Protein AF-A0A094KM52-F1 (afdb_monomer)

Sequence (271 aa):
MIGTSTVEYIFIRSCTLFLHNIAPVSLLYCVLLLHPMPAALYINRLPLPIEAWLVAEAAFFAIFFLPYRWHLQRSAIHPILPPREERAKLFERCNATVRDPEKYLSKWFLGAKEEHIKRENVKEFFRWAFLNTGQTNNEDEEEIEGYVKTMEKLLGRNIPLGKGSARSIRTVTDPATSEPLRHDGDLIWTELPTFGYTFTDELGNFNPLASNITNDESRRWENATTFFAQLTSASANTDFSLWALTAFQYAFGPWETPTSPSGIAVQAACL

Structure (mmCIF, N/CA/C/O backbone):
data_AF-A0A094KM52-F1
#
_entry.id   AF-A0A094KM52-F1
#
loop_
_atom_site.group_PDB
_atom_site.id
_atom_site.type_symbol
_atom_site.label_atom_id
_atom_site.label_alt_id
_atom_site.label_comp_id
_atom_site.label_asym_id
_atom_site.label_entity_id
_atom_site.label_seq_id
_atom_site.pdbx_PDB_ins_code
_atom_site.Cartn_x
_atom_site.Cartn_y
_atom_site.Cartn_z
_atom_site.occupancy
_atom_site.B_iso_or_equiv
_atom_site.auth_seq_id
_atom_site.auth_comp_id
_atom_site.auth_asym_id
_atom_site.auth_atom_id
_atom_site.pdbx_PDB_model_num
ATOM 1 N N . MET A 1 1 ? 10.258 -25.128 -3.724 1.00 40.31 1 MET A N 1
ATOM 2 C CA . MET A 1 1 ? 10.871 -24.002 -2.986 1.00 40.31 1 MET A CA 1
ATOM 3 C C . MET A 1 1 ? 12.286 -23.818 -3.508 1.00 40.31 1 MET A C 1
ATOM 5 O O . MET A 1 1 ? 13.068 -24.750 -3.403 1.00 40.31 1 MET A O 1
ATOM 9 N N . ILE A 1 2 ? 12.576 -22.682 -4.140 1.00 45.03 2 ILE A N 1
ATOM 10 C CA . ILE A 1 2 ? 13.923 -22.275 -4.577 1.00 45.03 2 ILE A CA 1
ATOM 11 C C . ILE A 1 2 ? 14.596 -21.557 -3.395 1.00 45.03 2 ILE A C 1
ATOM 13 O O . ILE A 1 2 ? 13.947 -20.700 -2.797 1.00 45.03 2 ILE A O 1
ATOM 17 N N . GLY A 1 3 ? 15.856 -21.875 -3.056 1.00 49.78 3 GLY A N 1
ATOM 18 C CA . GLY A 1 3 ? 16.679 -21.018 -2.186 1.00 49.78 3 GLY A CA 1
ATOM 19 C C . GLY A 1 3 ? 17.089 -21.554 -0.807 1.00 49.78 3 GLY A C 1
ATOM 20 O O . GLY A 1 3 ? 17.106 -20.778 0.145 1.00 49.78 3 GLY A O 1
ATOM 21 N N . THR A 1 4 ? 17.461 -22.829 -0.657 1.00 68.31 4 THR A N 1
ATOM 22 C CA . THR A 1 4 ? 18.046 -23.316 0.619 1.00 68.31 4 THR A CA 1
ATOM 23 C C . THR A 1 4 ? 19.577 -23.252 0.658 1.00 68.31 4 THR A C 1
ATOM 25 O O . THR A 1 4 ? 20.164 -23.431 1.722 1.00 68.31 4 THR A O 1
ATOM 28 N N . SER A 1 5 ? 20.243 -22.999 -0.475 1.00 82.12 5 SER A N 1
ATOM 29 C CA . SER A 1 5 ? 21.709 -22.997 -0.590 1.00 82.12 5 SER A CA 1
ATOM 30 C C . SER A 1 5 ? 22.280 -21.582 -0.769 1.00 82.12 5 SER A C 1
ATOM 32 O O . SER A 1 5 ? 21.763 -20.768 -1.535 1.00 82.12 5 SER A O 1
ATOM 34 N N . THR A 1 6 ? 23.397 -21.280 -0.096 1.00 84.44 6 THR A N 1
ATOM 35 C CA . THR A 1 6 ? 24.114 -19.997 -0.235 1.00 84.44 6 THR A CA 1
ATOM 36 C C . THR A 1 6 ? 24.573 -19.749 -1.674 1.00 84.44 6 THR A C 1
ATOM 38 O O . THR A 1 6 ? 24.609 -18.607 -2.125 1.00 84.44 6 THR A O 1
ATOM 41 N N . VAL A 1 7 ? 24.885 -20.816 -2.415 1.00 87.31 7 VAL A N 1
ATOM 42 C CA . VAL A 1 7 ? 25.304 -20.738 -3.820 1.00 87.31 7 VAL A CA 1
ATOM 43 C C . VAL A 1 7 ? 24.136 -20.317 -4.708 1.00 87.31 7 VAL A C 1
ATOM 45 O O . VAL A 1 7 ? 24.305 -19.443 -5.553 1.00 87.31 7 VAL A O 1
ATOM 48 N N . GLU A 1 8 ? 22.943 -20.872 -4.481 1.00 82.62 8 GLU A N 1
ATOM 49 C CA . GLU A 1 8 ? 21.726 -20.478 -5.203 1.00 82.62 8 GLU A CA 1
ATOM 50 C C . GLU A 1 8 ? 21.377 -19.012 -4.934 1.00 82.62 8 GLU A C 1
ATOM 52 O O . GLU A 1 8 ? 21.052 -18.271 -5.860 1.00 82.62 8 GLU A O 1
ATOM 57 N N . TYR A 1 9 ? 21.512 -18.564 -3.683 1.00 79.50 9 TYR A N 1
ATOM 58 C CA . TYR A 1 9 ? 21.290 -17.165 -3.319 1.00 79.50 9 TYR A CA 1
ATOM 59 C C . TYR A 1 9 ? 22.261 -16.213 -4.033 1.00 79.50 9 TYR A C 1
ATOM 61 O O . TYR A 1 9 ? 21.829 -15.202 -4.593 1.00 79.50 9 TYR A O 1
ATOM 69 N N . ILE A 1 10 ? 23.561 -16.537 -4.042 1.00 88.94 10 ILE A N 1
ATOM 70 C CA . ILE A 1 10 ? 24.577 -15.743 -4.749 1.00 88.94 10 ILE A CA 1
ATOM 71 C C . ILE A 1 10 ? 24.275 -15.725 -6.247 1.00 88.94 10 ILE A C 1
ATOM 73 O O . ILE A 1 10 ? 24.275 -14.654 -6.847 1.00 88.94 10 ILE A O 1
ATOM 77 N N . PHE A 1 11 ? 23.956 -16.879 -6.836 1.00 89.44 11 PHE A N 1
ATOM 78 C CA . PHE A 1 11 ? 23.616 -16.989 -8.250 1.00 89.44 11 PHE A CA 1
ATOM 79 C C . PHE A 1 11 ? 22.424 -16.098 -8.625 1.00 89.44 11 PHE A C 1
ATOM 81 O O . PHE A 1 11 ? 22.538 -15.283 -9.539 1.00 89.44 11 PHE A O 1
ATOM 88 N N . ILE A 1 12 ? 21.320 -16.171 -7.872 1.00 87.19 12 ILE A N 1
ATOM 89 C CA . ILE A 1 12 ? 20.133 -15.336 -8.108 1.00 87.19 12 ILE A CA 1
ATOM 90 C C . ILE A 1 12 ? 20.484 -13.851 -7.970 1.00 87.19 12 ILE A C 1
ATOM 92 O O . ILE A 1 12 ? 20.152 -13.061 -8.851 1.00 87.19 12 ILE A O 1
ATOM 96 N N . ARG A 1 13 ? 21.204 -13.456 -6.910 1.00 86.00 13 ARG A N 1
ATOM 97 C CA . ARG A 1 13 ? 21.656 -12.066 -6.721 1.00 86.00 13 ARG A CA 1
ATOM 98 C C . ARG A 1 13 ? 22.515 -11.584 -7.890 1.00 86.00 13 ARG A C 1
ATOM 100 O O . ARG A 1 13 ? 22.306 -10.467 -8.356 1.00 86.00 13 ARG A O 1
ATOM 107 N N . SER A 1 14 ? 23.442 -12.406 -8.375 1.00 90.00 14 SER A N 1
ATOM 108 C CA . SER A 1 14 ? 24.293 -12.085 -9.522 1.00 90.00 14 SER A CA 1
ATOM 109 C C . SER A 1 14 ? 23.490 -11.942 -10.814 1.00 90.00 14 SER A C 1
ATOM 111 O O . SER A 1 14 ? 23.693 -10.965 -11.531 1.00 90.00 14 SER A O 1
ATOM 113 N N . CYS A 1 15 ? 22.546 -12.845 -11.093 1.00 87.81 15 CYS A N 1
ATOM 114 C CA . CYS A 1 15 ? 21.659 -12.743 -12.255 1.00 87.81 15 CYS A CA 1
ATOM 115 C C . CYS A 1 15 ? 20.789 -11.483 -12.200 1.00 87.81 15 CYS A C 1
ATOM 117 O O . CYS A 1 15 ? 20.706 -10.758 -13.189 1.00 87.81 15 CYS A O 1
ATOM 119 N N . THR A 1 16 ? 20.196 -11.176 -11.044 1.00 86.50 16 THR A N 1
ATOM 120 C CA . THR A 1 16 ? 19.397 -9.957 -10.862 1.00 86.50 16 THR A CA 1
ATOM 121 C C . THR A 1 16 ? 20.242 -8.706 -11.071 1.00 86.50 16 THR A C 1
ATOM 123 O O . THR A 1 16 ? 19.817 -7.800 -11.783 1.00 86.50 16 THR A O 1
ATOM 126 N N . LEU A 1 17 ? 21.454 -8.655 -10.505 1.00 89.06 17 LEU A N 1
ATOM 127 C CA . LEU A 1 17 ? 22.373 -7.534 -10.716 1.00 89.06 17 LEU A CA 1
ATOM 128 C C . LEU A 1 17 ? 22.764 -7.395 -12.187 1.00 89.06 17 LEU A C 1
ATOM 130 O O . LEU A 1 17 ? 22.759 -6.282 -12.704 1.00 89.06 17 LEU A O 1
ATOM 134 N N . PHE A 1 18 ? 23.070 -8.502 -12.864 1.00 90.56 18 PHE A N 1
ATOM 135 C CA . PHE A 1 18 ? 23.403 -8.493 -14.283 1.00 90.56 18 PHE A CA 1
ATOM 136 C C . PHE A 1 18 ? 22.246 -7.933 -15.118 1.00 90.56 18 PHE A C 1
ATOM 138 O O . PHE A 1 18 ? 22.429 -6.924 -15.794 1.00 90.56 18 PHE A O 1
ATOM 145 N N . LEU A 1 19 ? 21.046 -8.512 -14.999 1.00 88.31 19 LEU A N 1
ATOM 146 C CA . LEU A 1 19 ? 19.866 -8.106 -15.769 1.00 88.31 19 LEU A CA 1
ATOM 147 C C . LEU A 1 19 ? 19.459 -6.651 -15.496 1.00 88.31 19 LEU A C 1
ATOM 149 O O . LEU A 1 19 ? 19.145 -5.919 -16.430 1.00 88.31 19 LEU A O 1
ATOM 153 N N . HIS A 1 20 ? 19.523 -6.199 -14.239 1.00 84.44 20 HIS A N 1
ATOM 154 C CA . HIS A 1 20 ? 19.156 -4.828 -13.869 1.00 84.44 20 HIS A CA 1
ATOM 155 C C . HIS A 1 20 ? 20.108 -3.771 -14.453 1.00 84.44 20 HIS A C 1
ATOM 157 O O . HIS A 1 20 ? 19.708 -2.627 -14.661 1.00 84.44 20 HIS A O 1
ATOM 163 N N . ASN A 1 21 ? 21.362 -4.143 -14.734 1.00 89.56 21 ASN A N 1
ATOM 164 C CA . ASN A 1 21 ? 22.371 -3.228 -15.268 1.00 89.56 21 ASN A CA 1
ATOM 165 C C . ASN A 1 21 ? 22.480 -3.242 -16.802 1.00 89.56 21 ASN A C 1
ATOM 167 O O . ASN A 1 21 ? 23.142 -2.358 -17.342 1.00 89.56 21 ASN A O 1
ATOM 171 N N . ILE A 1 22 ? 21.813 -4.160 -17.518 1.00 91.56 22 ILE A N 1
ATOM 172 C CA . ILE A 1 22 ? 21.846 -4.204 -18.995 1.00 91.56 22 ILE A CA 1
ATOM 173 C C . ILE A 1 22 ? 21.391 -2.868 -19.588 1.00 91.56 22 ILE A C 1
ATOM 175 O O . ILE A 1 22 ? 22.107 -2.271 -20.390 1.00 91.56 22 ILE A O 1
ATOM 179 N N . ALA A 1 23 ? 20.234 -2.364 -19.163 1.00 88.38 23 ALA A N 1
ATOM 180 C CA . ALA A 1 23 ? 19.651 -1.144 -19.709 1.00 88.38 23 ALA A CA 1
ATOM 181 C C . ALA A 1 23 ? 20.462 0.138 -19.380 1.00 88.38 23 ALA A C 1
ATOM 183 O O . ALA A 1 23 ? 20.774 0.888 -20.310 1.00 88.38 23 ALA A O 1
ATOM 184 N N . PRO A 1 24 ? 20.907 0.382 -18.125 1.00 90.56 24 PRO A N 1
ATOM 185 C CA . PRO A 1 24 ? 21.810 1.495 -17.810 1.00 90.56 24 PRO A CA 1
ATOM 186 C C . PRO A 1 24 ? 23.145 1.447 -18.566 1.00 90.56 24 PRO A C 1
ATOM 188 O O . PRO A 1 24 ? 23.610 2.477 -19.054 1.00 90.56 24 PRO A O 1
ATOM 191 N N . VAL A 1 25 ? 23.758 0.263 -18.697 1.00 91.31 25 VAL A N 1
ATOM 192 C CA . VAL A 1 25 ? 25.023 0.090 -19.436 1.00 91.31 25 VAL A CA 1
ATOM 193 C C . VAL A 1 25 ? 24.820 0.329 -20.932 1.00 91.31 25 VAL A C 1
ATOM 195 O O . VAL A 1 25 ? 25.651 0.981 -21.562 1.00 91.31 25 VAL A O 1
ATOM 198 N N . SER A 1 26 ? 23.702 -0.134 -21.491 1.00 91.00 26 SER A N 1
ATOM 199 C CA . SER A 1 26 ? 23.335 0.105 -22.892 1.00 91.00 26 SER A CA 1
ATOM 200 C C . SER A 1 26 ? 23.157 1.596 -23.185 1.00 91.00 26 SER A C 1
ATOM 202 O O . SER A 1 26 ? 23.673 2.101 -24.186 1.00 91.00 26 SER A O 1
ATOM 204 N N . LEU A 1 27 ? 22.494 2.328 -22.282 1.00 90.31 27 LEU A N 1
ATOM 205 C CA . LEU A 1 27 ? 22.351 3.781 -22.378 1.00 90.31 27 LEU A CA 1
ATOM 206 C C . LEU A 1 27 ? 23.714 4.485 -22.297 1.00 90.31 27 LEU A C 1
ATOM 208 O O . LEU A 1 27 ? 24.006 5.348 -23.125 1.00 90.31 27 LEU A O 1
ATOM 212 N N . LEU A 1 28 ? 24.569 4.090 -21.347 1.00 89.81 28 LEU A N 1
ATOM 213 C CA . LEU A 1 28 ? 25.920 4.636 -21.199 1.00 89.81 28 LEU A CA 1
ATOM 214 C C . LEU A 1 28 ? 26.766 4.402 -22.461 1.00 89.81 28 LEU A C 1
ATOM 216 O O . LEU A 1 28 ? 27.434 5.324 -22.925 1.00 89.81 28 LEU A O 1
ATOM 220 N N . TYR A 1 29 ? 26.701 3.204 -23.047 1.00 87.50 29 TYR A N 1
ATOM 221 C CA . TYR A 1 29 ? 27.378 2.875 -24.303 1.00 87.50 29 TYR A CA 1
ATOM 222 C C . TYR A 1 29 ? 26.937 3.799 -25.448 1.00 87.50 29 TYR A C 1
ATOM 224 O O . TYR A 1 29 ? 27.782 4.368 -26.141 1.00 87.50 29 TYR A O 1
ATOM 232 N N . CYS A 1 30 ? 25.627 4.020 -25.602 1.00 86.62 30 CYS A N 1
ATOM 233 C CA . CYS A 1 30 ? 25.090 4.920 -26.625 1.00 86.62 30 CYS A CA 1
ATOM 234 C C . CYS A 1 30 ? 25.539 6.377 -26.413 1.00 86.62 30 CYS A C 1
ATOM 236 O O . CYS A 1 30 ? 25.899 7.055 -27.375 1.00 86.62 30 CYS A O 1
ATOM 238 N N . VAL A 1 31 ? 25.575 6.858 -25.165 1.00 86.69 31 VAL A N 1
ATOM 239 C CA . VAL A 1 31 ? 26.055 8.213 -24.831 1.00 86.69 31 VAL A CA 1
ATOM 240 C C . VAL A 1 31 ? 27.547 8.373 -25.143 1.00 86.69 31 VAL A C 1
ATOM 242 O O . VAL A 1 31 ? 27.944 9.380 -25.729 1.00 86.69 31 VAL A O 1
ATOM 245 N N . LEU A 1 32 ? 28.372 7.376 -24.807 1.00 83.44 32 LEU A N 1
ATOM 246 C CA . LEU A 1 32 ? 29.818 7.399 -25.062 1.00 83.44 32 LEU A CA 1
ATOM 247 C C . LEU A 1 32 ? 30.162 7.331 -26.557 1.00 83.44 32 LEU A C 1
ATOM 249 O O . LEU A 1 32 ? 31.176 7.891 -26.963 1.00 83.44 32 LEU A O 1
ATOM 253 N N . LEU A 1 33 ? 29.322 6.693 -27.378 1.00 77.88 33 LEU A N 1
ATOM 254 C CA . LEU A 1 33 ? 29.456 6.709 -28.840 1.00 77.88 33 LEU A CA 1
ATOM 255 C C . LEU A 1 33 ? 29.110 8.070 -29.464 1.00 77.88 33 LEU A C 1
ATOM 257 O O . LEU A 1 33 ? 29.650 8.412 -30.516 1.00 77.88 33 LEU A O 1
ATOM 261 N N . LEU A 1 34 ? 28.195 8.827 -28.849 1.00 75.94 34 LEU A N 1
ATOM 262 C CA . LEU A 1 34 ? 27.714 10.116 -29.359 1.00 75.94 34 LEU A CA 1
ATOM 263 C C . LEU A 1 34 ? 28.582 11.303 -28.912 1.00 75.94 34 LEU A C 1
ATOM 265 O O . LEU A 1 34 ? 28.625 12.319 -29.607 1.00 75.94 34 LEU A O 1
ATOM 269 N N . HIS A 1 35 ? 29.269 11.200 -27.771 1.00 73.00 35 HIS A N 1
ATOM 270 C CA . HIS A 1 35 ? 30.108 12.278 -27.249 1.00 73.00 35 HIS A CA 1
ATOM 271 C C . HIS A 1 35 ? 31.546 12.171 -27.791 1.00 73.00 35 HIS A C 1
ATOM 273 O O . HIS A 1 35 ? 32.138 11.094 -27.717 1.00 73.00 35 HIS A O 1
ATOM 279 N N . PRO A 1 36 ? 32.173 13.258 -28.291 1.00 64.00 36 PRO A N 1
ATOM 280 C CA . PRO A 1 36 ? 33.591 13.239 -28.640 1.00 64.00 36 PRO A CA 1
ATOM 281 C C . PRO A 1 36 ? 34.422 12.999 -27.375 1.00 64.00 36 PRO A C 1
ATOM 283 O O . PRO A 1 36 ? 34.601 13.896 -26.550 1.00 64.00 36 PRO A O 1
ATOM 286 N N . MET A 1 37 ? 34.872 11.760 -27.198 1.00 61.16 37 MET A N 1
ATOM 287 C CA . MET A 1 37 ? 35.702 11.339 -26.076 1.00 61.16 37 MET A CA 1
ATOM 288 C C . MET A 1 37 ? 37.183 11.611 -26.382 1.00 61.16 37 MET A C 1
ATOM 290 O O . MET A 1 37 ? 37.607 11.483 -27.536 1.00 61.16 37 MET A O 1
ATOM 294 N N . PRO A 1 38 ? 38.003 11.971 -25.374 1.00 61.84 38 PRO A N 1
ATOM 295 C CA . PRO A 1 38 ? 39.446 12.086 -25.555 1.00 61.84 38 PRO A CA 1
ATOM 296 C C . PRO A 1 38 ? 40.013 10.749 -26.052 1.00 61.84 38 PRO A C 1
ATOM 298 O O . PRO A 1 38 ? 39.571 9.688 -25.617 1.00 61.84 38 PRO A O 1
ATOM 301 N N . ALA A 1 39 ? 41.007 10.796 -26.946 1.00 61.09 39 ALA A N 1
ATOM 302 C CA . ALA A 1 39 ? 41.518 9.638 -27.696 1.00 61.09 39 ALA A CA 1
ATOM 303 C C . ALA A 1 39 ? 41.915 8.412 -26.838 1.00 61.09 39 ALA A C 1
ATOM 305 O O . ALA A 1 39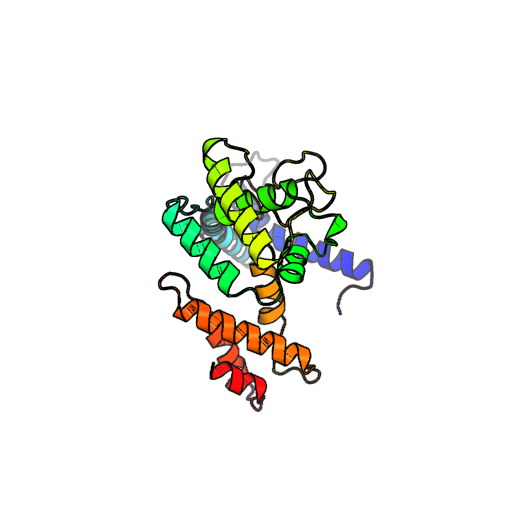 ? 41.949 7.296 -27.344 1.00 61.09 39 ALA A O 1
ATOM 306 N N . ALA A 1 40 ? 42.169 8.603 -25.538 1.00 61.00 40 ALA A N 1
ATOM 307 C CA . ALA A 1 40 ? 42.448 7.539 -24.572 1.00 61.00 40 ALA A CA 1
ATOM 308 C C . ALA A 1 40 ? 41.245 6.624 -24.247 1.00 61.00 40 ALA A C 1
ATOM 310 O O . ALA A 1 40 ? 41.440 5.555 -23.677 1.00 61.00 40 ALA A O 1
ATOM 311 N N . LEU A 1 41 ? 40.015 7.026 -24.586 1.00 59.38 41 LEU A N 1
ATOM 312 C CA . LEU A 1 41 ? 38.773 6.297 -24.291 1.00 59.38 41 LEU A CA 1
ATOM 313 C C . LEU A 1 41 ? 38.025 5.882 -25.568 1.00 59.38 41 LEU A C 1
ATOM 315 O O . LEU A 1 41 ? 36.805 5.739 -25.555 1.00 59.38 41 LEU A O 1
ATOM 319 N N . TYR A 1 42 ? 38.739 5.709 -26.685 1.00 62.09 42 TYR A N 1
ATOM 320 C CA . TYR A 1 42 ? 38.137 5.292 -27.950 1.00 62.09 42 TYR A CA 1
ATOM 321 C C . TYR A 1 42 ? 37.586 3.861 -27.835 1.00 62.09 42 TYR A C 1
ATOM 323 O O . TYR A 1 42 ? 38.342 2.897 -27.710 1.00 62.09 42 TYR A O 1
ATOM 331 N N . ILE A 1 43 ? 36.260 3.723 -27.849 1.00 65.19 43 ILE A N 1
ATOM 332 C CA . ILE A 1 43 ? 35.584 2.426 -27.771 1.00 65.19 43 ILE A CA 1
ATOM 333 C C . ILE A 1 43 ? 35.460 1.867 -29.190 1.00 65.19 43 ILE A C 1
ATOM 335 O O . ILE A 1 43 ? 34.862 2.494 -30.065 1.00 65.19 43 ILE A O 1
ATOM 339 N N . ASN A 1 44 ? 36.011 0.675 -29.424 1.00 68.00 44 ASN A N 1
ATOM 340 C CA . ASN A 1 44 ? 35.795 -0.041 -30.679 1.00 68.00 44 ASN A CA 1
ATOM 341 C C . ASN A 1 44 ? 34.309 -0.384 -30.832 1.00 68.00 44 ASN A C 1
ATOM 343 O O . ASN A 1 44 ? 33.672 -0.855 -29.886 1.00 68.00 44 ASN A O 1
ATOM 347 N N . ARG A 1 45 ? 33.759 -0.171 -32.032 1.00 74.06 45 ARG A N 1
ATOM 348 C CA . ARG A 1 45 ? 32.381 -0.571 -32.329 1.00 74.06 45 ARG A CA 1
ATOM 349 C C . ARG A 1 45 ? 32.218 -2.074 -32.135 1.00 74.06 45 ARG A C 1
ATOM 351 O O . ARG A 1 45 ? 33.075 -2.863 -32.536 1.00 74.06 45 ARG A O 1
ATOM 358 N N . LEU A 1 46 ? 31.117 -2.444 -31.495 1.00 82.44 46 LEU A N 1
ATOM 359 C CA . LEU A 1 46 ? 30.745 -3.837 -31.309 1.00 82.44 46 LEU A CA 1
ATOM 360 C C . LEU A 1 46 ? 30.191 -4.410 -32.624 1.00 82.44 46 LEU A C 1
ATOM 362 O O . LEU A 1 46 ? 29.845 -3.658 -33.535 1.00 82.44 46 LEU A O 1
ATOM 366 N N . PRO A 1 47 ? 30.100 -5.743 -32.755 1.00 86.88 47 PRO A N 1
ATOM 367 C CA . PRO A 1 47 ? 29.403 -6.360 -33.875 1.00 86.88 47 PRO A CA 1
ATOM 368 C C . PRO A 1 47 ? 27.968 -5.828 -34.009 1.00 86.88 47 PRO A C 1
ATOM 370 O O . PRO A 1 47 ? 27.251 -5.727 -33.013 1.00 86.88 47 PRO A O 1
ATOM 373 N N . LEU A 1 48 ? 27.528 -5.586 -35.248 1.00 84.25 48 LEU A N 1
ATOM 374 C CA . LEU A 1 48 ? 26.197 -5.058 -35.588 1.00 84.25 48 LEU A CA 1
ATOM 375 C C . LEU A 1 48 ? 25.009 -5.666 -34.810 1.00 84.25 48 LEU A C 1
ATOM 377 O O . LEU A 1 48 ? 24.174 -4.887 -34.355 1.00 84.25 48 LEU A O 1
ATOM 381 N N . PRO A 1 49 ? 24.880 -6.998 -34.613 1.00 90.12 49 PRO A N 1
ATOM 382 C CA . PRO A 1 49 ? 23.739 -7.542 -33.868 1.00 90.12 49 PRO A CA 1
ATOM 383 C C . PRO A 1 49 ? 23.742 -7.137 -32.387 1.00 90.12 49 PRO A C 1
ATOM 385 O O . PRO A 1 49 ? 22.681 -6.922 -31.807 1.00 90.12 49 PRO A O 1
ATOM 388 N N . ILE A 1 50 ? 24.925 -7.003 -31.783 1.00 87.88 50 ILE A N 1
ATOM 389 C CA . ILE A 1 50 ? 25.073 -6.587 -30.384 1.00 87.88 50 ILE A CA 1
ATOM 390 C C . ILE A 1 50 ? 24.791 -5.089 -30.269 1.00 87.88 50 ILE A C 1
ATOM 392 O O . ILE A 1 50 ? 24.064 -4.675 -29.373 1.00 87.88 50 ILE A O 1
ATOM 396 N N . GLU A 1 51 ? 25.306 -4.285 -31.202 1.00 87.88 51 GLU A N 1
ATOM 397 C CA . GLU A 1 51 ? 25.032 -2.844 -31.252 1.00 87.88 51 GLU A CA 1
ATOM 398 C C . GLU A 1 51 ? 23.527 -2.573 -31.414 1.00 87.88 51 GLU A C 1
ATOM 400 O O . GLU A 1 51 ? 22.969 -1.772 -30.669 1.00 87.88 51 GLU A O 1
ATOM 405 N N . ALA A 1 52 ? 22.843 -3.300 -32.304 1.00 90.75 52 ALA A N 1
ATOM 406 C CA . ALA A 1 52 ? 21.397 -3.178 -32.491 1.00 90.75 52 ALA A CA 1
ATOM 407 C C . ALA A 1 52 ? 20.601 -3.524 -31.220 1.00 90.75 52 ALA A C 1
ATOM 409 O O . ALA A 1 52 ? 19.663 -2.804 -30.876 1.00 90.75 52 ALA A O 1
ATOM 410 N N . TRP A 1 53 ? 20.984 -4.589 -30.504 1.00 92.50 53 TRP A N 1
ATOM 411 C CA . TRP A 1 53 ? 20.343 -4.955 -29.239 1.00 92.50 53 TRP A CA 1
ATOM 412 C C . TRP A 1 53 ? 20.561 -3.890 -28.155 1.00 92.50 53 TRP A C 1
ATOM 414 O O . TRP A 1 53 ? 19.591 -3.446 -27.545 1.00 92.50 53 TRP A O 1
ATOM 424 N N . LEU A 1 54 ? 21.795 -3.406 -27.971 1.00 91.19 54 LEU A N 1
ATOM 425 C CA . LEU A 1 54 ? 22.102 -2.352 -26.993 1.00 91.19 54 LEU A CA 1
ATOM 426 C C . LEU A 1 54 ? 21.354 -1.046 -27.303 1.00 91.19 54 LEU A C 1
ATOM 428 O O . LEU A 1 54 ? 20.839 -0.397 -26.396 1.00 91.19 54 LEU A O 1
ATOM 432 N N . VAL A 1 55 ? 21.246 -0.665 -28.578 1.00 91.38 55 VAL A N 1
ATOM 433 C CA . VAL A 1 55 ? 20.471 0.518 -28.984 1.00 91.38 55 VAL A CA 1
ATOM 434 C C . VAL A 1 55 ? 18.982 0.329 -28.680 1.00 91.38 55 VAL A C 1
ATOM 436 O O . VAL A 1 55 ? 18.345 1.260 -28.188 1.00 91.38 55 VAL A O 1
ATOM 439 N N . ALA A 1 56 ? 18.425 -0.861 -28.922 1.00 92.94 56 ALA A N 1
ATOM 440 C CA . ALA A 1 56 ? 17.032 -1.162 -28.597 1.00 92.94 56 ALA A CA 1
ATOM 441 C C . ALA A 1 56 ? 16.764 -1.108 -27.081 1.00 92.94 56 ALA A C 1
ATOM 443 O O . ALA A 1 56 ? 15.796 -0.473 -26.661 1.00 92.94 56 ALA A O 1
ATOM 444 N N . GLU A 1 57 ? 17.641 -1.695 -26.260 1.00 93.00 57 GLU A N 1
ATOM 445 C CA . GLU A 1 57 ? 17.567 -1.636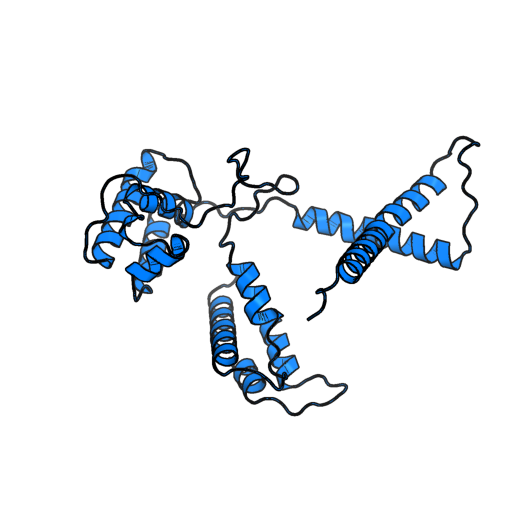 -24.791 1.00 93.00 57 GLU A CA 1
ATOM 446 C C . GLU A 1 57 ? 17.667 -0.193 -24.278 1.00 93.00 57 GLU A C 1
ATOM 448 O O . GLU A 1 57 ? 16.862 0.241 -23.451 1.00 93.00 57 GLU A O 1
ATOM 453 N N . ALA A 1 58 ? 18.612 0.590 -24.808 1.00 93.19 58 ALA A N 1
ATOM 454 C CA . ALA A 1 58 ? 18.776 1.997 -24.451 1.00 93.19 58 ALA A CA 1
ATOM 455 C C . ALA A 1 58 ? 17.542 2.834 -24.825 1.00 93.19 58 ALA A C 1
ATOM 457 O O . ALA A 1 58 ? 17.092 3.658 -24.026 1.00 93.19 58 ALA A O 1
ATOM 458 N N . ALA A 1 59 ? 16.973 2.609 -26.014 1.00 93.56 59 ALA A N 1
ATOM 459 C CA . ALA A 1 59 ? 15.761 3.283 -26.466 1.00 93.56 59 ALA A CA 1
ATOM 460 C C . ALA A 1 59 ? 14.557 2.912 -25.592 1.00 93.56 59 ALA A C 1
ATOM 462 O O . ALA A 1 59 ? 13.835 3.800 -25.140 1.00 93.56 59 ALA A O 1
ATOM 463 N N . PHE A 1 60 ? 14.366 1.624 -25.293 1.00 91.88 60 PHE A N 1
ATOM 464 C CA . PHE A 1 60 ? 13.303 1.171 -24.398 1.00 91.88 60 PHE A CA 1
ATOM 465 C C . PHE A 1 60 ? 13.427 1.812 -23.010 1.00 91.88 60 PHE A C 1
ATOM 467 O O . PHE A 1 60 ? 12.463 2.377 -22.481 1.00 91.88 60 PHE A O 1
ATOM 474 N N . PHE A 1 61 ? 14.636 1.786 -22.448 1.00 90.75 61 PHE A N 1
ATOM 475 C CA . PHE A 1 61 ? 14.923 2.336 -21.132 1.00 90.75 61 PHE A CA 1
ATOM 476 C C . PHE A 1 61 ? 14.683 3.849 -21.062 1.00 90.75 61 PHE A C 1
ATOM 478 O O . PHE A 1 61 ? 14.036 4.331 -20.133 1.00 90.75 61 PHE A O 1
ATOM 485 N N . ALA A 1 62 ? 15.160 4.603 -22.054 1.00 90.88 62 ALA A N 1
ATOM 486 C CA . ALA A 1 62 ? 15.056 6.059 -22.065 1.00 90.88 62 ALA A CA 1
ATOM 487 C C . ALA A 1 62 ? 13.657 6.577 -22.427 1.00 90.88 62 ALA A C 1
ATOM 489 O O . ALA A 1 62 ? 13.222 7.578 -21.863 1.00 90.88 62 ALA A O 1
ATOM 490 N N . ILE A 1 63 ? 12.963 5.923 -23.362 1.00 93.56 63 ILE A N 1
ATOM 491 C CA . ILE A 1 63 ? 11.697 6.421 -23.925 1.00 93.56 63 ILE A CA 1
ATOM 492 C C . ILE A 1 63 ? 10.489 5.912 -23.137 1.00 93.56 63 ILE A C 1
ATOM 494 O O . ILE A 1 63 ? 9.534 6.658 -22.942 1.00 93.56 63 ILE A O 1
ATOM 498 N N . PHE A 1 64 ? 10.514 4.661 -22.676 1.00 89.56 64 PHE A N 1
ATOM 499 C CA . PHE A 1 64 ? 9.366 4.056 -21.998 1.00 89.56 64 PHE A CA 1
ATOM 500 C C . PHE A 1 64 ? 9.610 3.940 -20.501 1.00 89.56 64 PHE A C 1
ATOM 502 O O . PHE A 1 64 ? 8.845 4.494 -19.716 1.00 89.56 64 PHE A O 1
ATOM 509 N N . PHE A 1 65 ? 10.687 3.263 -20.095 1.00 85.31 65 PHE A N 1
ATOM 510 C CA . PHE A 1 65 ? 10.896 2.930 -18.687 1.00 85.31 65 PHE A CA 1
ATOM 511 C C . PHE A 1 65 ? 11.135 4.164 -17.810 1.00 85.31 65 PHE A C 1
ATOM 513 O O . PHE A 1 65 ? 10.473 4.303 -16.787 1.00 85.31 65 PHE A O 1
ATOM 520 N N . LEU A 1 66 ? 12.037 5.076 -18.192 1.00 87.62 66 LEU A N 1
ATOM 521 C CA . LEU A 1 66 ? 12.330 6.273 -17.395 1.00 87.62 66 LEU A CA 1
ATOM 522 C C . LEU A 1 66 ? 11.119 7.217 -17.270 1.00 87.62 66 LEU A C 1
ATOM 524 O O . LEU A 1 66 ? 10.798 7.586 -16.139 1.00 87.62 66 LEU A O 1
ATOM 528 N N . PRO A 1 67 ? 10.394 7.579 -18.349 1.00 88.69 67 PRO A N 1
ATOM 529 C CA . PRO A 1 67 ? 9.206 8.422 -18.230 1.00 88.69 67 PRO A CA 1
ATOM 530 C C . PRO A 1 67 ? 8.071 7.740 -17.472 1.00 88.69 67 PRO A C 1
ATOM 532 O O . PRO A 1 67 ? 7.400 8.393 -16.677 1.00 88.69 67 PRO A O 1
ATOM 535 N N . TYR A 1 68 ? 7.872 6.435 -17.673 1.00 77.94 68 TYR A N 1
ATOM 536 C CA . TYR A 1 68 ? 6.862 5.671 -16.946 1.00 77.94 68 TYR A CA 1
ATOM 537 C C . TYR A 1 68 ? 7.196 5.566 -15.457 1.00 77.94 68 TYR A C 1
ATOM 539 O O . TYR A 1 68 ? 6.339 5.831 -14.618 1.00 77.94 68 TYR A O 1
ATOM 547 N N . ARG A 1 69 ? 8.457 5.277 -15.116 1.00 76.56 69 ARG A N 1
ATOM 548 C CA . ARG A 1 69 ? 8.944 5.291 -13.734 1.00 76.56 69 ARG A CA 1
ATOM 549 C C . ARG A 1 69 ? 8.770 6.672 -13.115 1.00 76.56 69 ARG A C 1
ATOM 551 O O . ARG A 1 69 ? 8.238 6.763 -12.019 1.00 76.56 69 ARG A O 1
ATOM 558 N N . TRP A 1 70 ? 9.143 7.739 -13.818 1.00 77.12 70 TRP A N 1
ATOM 559 C CA . TRP A 1 70 ? 8.938 9.104 -13.337 1.00 77.12 70 TRP A CA 1
ATOM 560 C C . TRP A 1 70 ? 7.455 9.438 -13.147 1.00 77.12 70 TRP A C 1
ATOM 562 O O . TRP A 1 70 ? 7.104 10.110 -12.185 1.00 77.12 70 TRP A O 1
ATOM 572 N N . HIS A 1 71 ? 6.577 8.961 -14.031 1.00 72.50 71 HIS A N 1
ATOM 573 C CA . HIS A 1 71 ? 5.133 9.137 -13.900 1.00 72.50 71 HIS A CA 1
ATOM 574 C C . HIS A 1 71 ? 4.563 8.392 -12.685 1.00 72.50 71 HIS A C 1
ATOM 576 O O . HIS A 1 71 ? 3.763 8.970 -11.954 1.00 72.50 71 HIS A O 1
ATOM 582 N N . LEU A 1 72 ? 4.995 7.148 -12.451 1.00 67.81 72 LEU A N 1
ATOM 583 C CA . LEU A 1 72 ? 4.587 6.334 -11.302 1.00 67.81 72 LEU A CA 1
ATOM 584 C C . LEU A 1 72 ? 5.157 6.838 -9.971 1.00 67.81 72 LEU A C 1
ATOM 586 O O . LEU A 1 72 ? 4.495 6.717 -8.950 1.00 67.81 72 LEU A O 1
ATOM 590 N N . GLN A 1 73 ? 6.364 7.407 -9.983 1.00 66.94 73 GLN A N 1
ATOM 591 C CA . GLN A 1 73 ? 7.013 8.030 -8.822 1.00 66.94 73 GLN A CA 1
ATOM 592 C C . GLN A 1 73 ? 6.583 9.490 -8.618 1.00 66.94 73 GLN A C 1
ATOM 594 O O . GLN A 1 73 ? 7.248 10.253 -7.923 1.00 66.94 73 GLN A O 1
ATOM 599 N N . ARG A 1 74 ? 5.496 9.935 -9.258 1.00 63.66 74 ARG A N 1
ATOM 600 C CA . ARG A 1 74 ? 4.883 11.206 -8.875 1.00 63.66 74 ARG A CA 1
ATOM 601 C C . ARG A 1 74 ? 4.262 11.017 -7.504 1.00 63.66 74 ARG A C 1
ATOM 603 O O . ARG A 1 74 ? 3.501 10.070 -7.315 1.00 63.66 74 ARG A O 1
ATOM 610 N N . SER A 1 75 ? 4.541 11.952 -6.596 1.00 52.31 75 SER A N 1
ATOM 611 C CA . SER A 1 75 ? 3.947 11.941 -5.265 1.00 52.31 75 SER A CA 1
ATOM 612 C C . SER A 1 75 ? 2.446 11.722 -5.374 1.00 52.31 75 SER A C 1
ATOM 614 O O . SER A 1 75 ? 1.756 12.406 -6.141 1.00 52.31 75 SER A O 1
ATOM 616 N N . ALA A 1 76 ? 1.959 10.734 -4.627 1.00 54.34 76 ALA A N 1
ATOM 617 C CA . ALA A 1 76 ? 0.549 10.409 -4.603 1.00 54.34 76 ALA A CA 1
ATOM 618 C C . ALA A 1 76 ? -0.246 11.679 -4.275 1.00 54.34 76 ALA A C 1
ATOM 620 O O . ALA A 1 76 ? 0.010 12.358 -3.277 1.00 54.34 76 ALA A O 1
ATOM 621 N N . ILE A 1 77 ? -1.201 12.024 -5.140 1.00 55.84 77 ILE A N 1
ATOM 622 C CA . ILE A 1 77 ? -2.144 13.098 -4.845 1.00 55.84 77 ILE A CA 1
ATOM 623 C C . ILE A 1 77 ? -3.100 12.527 -3.810 1.00 55.84 77 ILE A C 1
ATOM 625 O O . ILE A 1 77 ? -4.044 11.809 -4.140 1.00 55.84 77 ILE A O 1
ATOM 629 N N . HIS A 1 78 ? -2.811 12.809 -2.547 1.00 56.31 78 HIS A N 1
ATOM 630 C CA . HIS A 1 78 ? -3.682 12.400 -1.464 1.00 56.31 78 HIS A CA 1
ATOM 631 C C . HIS A 1 78 ? -5.008 13.158 -1.576 1.00 56.31 78 HIS A C 1
ATOM 633 O O . HIS A 1 78 ? -4.998 14.376 -1.800 1.00 56.31 78 HIS A O 1
ATOM 639 N N . PRO A 1 79 ? -6.152 12.464 -1.447 1.00 64.38 79 PRO A N 1
ATOM 640 C CA . PRO A 1 79 ? -7.436 13.136 -1.431 1.00 64.38 79 PRO A CA 1
ATOM 641 C C . PRO A 1 79 ? -7.455 14.145 -0.284 1.00 64.38 79 PRO A C 1
ATOM 643 O O . PRO A 1 79 ? -6.917 13.900 0.799 1.00 64.38 79 PRO A O 1
ATOM 646 N N . ILE A 1 80 ? -8.071 15.298 -0.540 1.00 75.44 80 ILE A N 1
ATOM 647 C CA . ILE A 1 80 ? -8.290 16.309 0.492 1.00 75.44 80 ILE A CA 1
ATOM 648 C C . ILE A 1 80 ? -9.077 15.647 1.619 1.00 75.44 80 ILE A C 1
ATOM 650 O O . ILE A 1 80 ? -10.023 14.900 1.360 1.00 75.44 80 ILE A O 1
ATOM 654 N N . LEU A 1 81 ? -8.669 15.917 2.860 1.00 77.94 81 LEU A N 1
ATOM 655 C CA . LEU A 1 81 ? -9.327 15.342 4.019 1.00 77.94 81 LEU A CA 1
ATOM 656 C C . LEU A 1 81 ? -10.830 15.678 3.975 1.00 77.94 81 LEU A C 1
ATOM 658 O O . LEU A 1 81 ? -11.171 16.865 3.912 1.00 77.94 81 LEU A O 1
ATOM 662 N N . PRO A 1 82 ? -11.729 14.675 4.012 1.00 81.75 82 PRO A N 1
ATOM 663 C CA . PRO A 1 82 ? -13.162 14.926 3.975 1.00 81.75 82 PRO A CA 1
ATOM 664 C C . PRO A 1 82 ? -13.603 15.815 5.143 1.00 81.75 82 PRO A C 1
ATOM 666 O O . PRO A 1 82 ? -12.965 15.784 6.201 1.00 81.75 82 PRO A O 1
ATOM 669 N N . PRO A 1 83 ? -14.701 16.577 5.012 1.00 88.19 83 PRO A N 1
ATOM 670 C CA . PRO A 1 83 ? -15.270 17.343 6.115 1.00 88.19 83 PRO A CA 1
ATOM 671 C C . PRO A 1 83 ? -15.568 16.470 7.343 1.00 88.19 83 PRO A C 1
ATOM 673 O O . PRO A 1 83 ? -15.882 15.286 7.220 1.00 88.19 83 PRO A O 1
ATOM 676 N N . ARG A 1 84 ? -15.545 17.072 8.540 1.00 88.75 84 ARG A N 1
ATOM 677 C CA . ARG A 1 84 ? -15.783 16.388 9.830 1.00 88.75 84 ARG A CA 1
ATOM 678 C C . ARG A 1 84 ? -17.047 15.518 9.844 1.00 88.75 84 ARG A C 1
ATOM 680 O O . ARG A 1 84 ? -17.032 14.419 10.389 1.00 88.75 84 ARG A O 1
ATOM 687 N N . GLU A 1 85 ? -18.130 15.979 9.218 1.00 89.31 85 GLU A N 1
ATOM 688 C CA . GLU A 1 85 ? -19.383 15.215 9.131 1.00 89.31 85 GLU A CA 1
ATOM 689 C C . GLU A 1 85 ? -19.229 13.927 8.304 1.00 89.31 85 GLU A C 1
ATOM 691 O O . GLU A 1 85 ? -19.711 12.865 8.699 1.00 89.31 85 GLU A O 1
ATOM 696 N N . GLU A 1 86 ? -18.530 13.994 7.172 1.00 87.12 86 GLU A N 1
ATOM 697 C CA . GLU A 1 86 ? -18.280 12.829 6.320 1.00 87.12 86 GLU A CA 1
ATOM 698 C C . GLU A 1 86 ? -17.337 11.832 6.997 1.00 87.12 86 GLU A C 1
ATOM 700 O O . GLU A 1 86 ? -17.585 10.626 6.940 1.00 87.12 86 GLU A O 1
ATOM 705 N N . ARG A 1 87 ? -16.316 12.319 7.716 1.00 89.62 87 ARG A N 1
ATOM 706 C CA . ARG A 1 87 ? -15.429 11.466 8.525 1.00 89.62 87 ARG A CA 1
ATOM 707 C C . ARG A 1 87 ? -16.186 10.740 9.630 1.00 89.62 87 ARG A C 1
ATOM 709 O O . ARG A 1 87 ? -15.993 9.542 9.816 1.00 89.62 87 ARG A O 1
ATOM 716 N N . ALA A 1 88 ? -17.102 11.426 10.316 1.00 88.62 88 ALA A N 1
ATOM 717 C CA . ALA A 1 88 ? -17.950 10.806 11.332 1.00 88.62 88 ALA A CA 1
ATOM 718 C C . ALA A 1 88 ? -18.855 9.709 10.739 1.00 88.62 88 ALA A C 1
ATOM 720 O O . ALA A 1 88 ? -18.946 8.622 11.311 1.00 88.62 88 ALA A O 1
ATOM 721 N N . LYS A 1 89 ? -19.454 9.948 9.563 1.00 89.19 89 LYS A N 1
ATOM 722 C CA . LYS A 1 89 ? -20.231 8.925 8.836 1.00 89.19 89 LYS A CA 1
ATOM 723 C C . LYS A 1 89 ? -19.361 7.738 8.423 1.00 89.19 89 LYS A C 1
ATOM 725 O O . LYS A 1 89 ? -19.797 6.594 8.534 1.00 89.19 89 LYS A O 1
ATOM 730 N N . LEU A 1 90 ? -18.137 7.987 7.955 1.00 86.12 90 LEU A N 1
ATOM 731 C CA . LEU A 1 90 ? -17.184 6.928 7.618 1.00 86.12 90 LEU A CA 1
ATOM 732 C C . LEU A 1 90 ? -16.846 6.085 8.854 1.00 86.12 90 LEU A C 1
ATOM 734 O O . LEU A 1 90 ? -16.932 4.859 8.802 1.00 86.12 90 LEU A O 1
ATOM 738 N N . PHE A 1 91 ? -16.531 6.735 9.973 1.00 88.88 91 PHE A N 1
ATOM 739 C CA . PHE A 1 91 ? -16.256 6.080 11.248 1.00 88.88 91 PHE A CA 1
ATOM 740 C C . PHE A 1 91 ? -17.431 5.206 11.709 1.00 88.88 91 PHE A C 1
ATOM 742 O O . PHE A 1 91 ? -17.234 4.050 12.090 1.00 88.88 91 PHE A O 1
ATOM 749 N N . GLU A 1 92 ? -18.658 5.722 11.638 1.00 87.88 92 GLU A N 1
ATOM 750 C CA . GLU A 1 92 ? -19.865 4.971 11.990 1.00 87.88 92 GLU A CA 1
ATOM 751 C C . GLU A 1 92 ? -20.043 3.737 11.098 1.00 87.88 92 GLU A C 1
ATOM 753 O O . GLU A 1 92 ? -20.232 2.632 11.607 1.00 87.88 92 GLU A O 1
ATOM 758 N N . ARG A 1 93 ? -19.906 3.894 9.775 1.00 84.06 93 ARG A N 1
ATOM 759 C CA . ARG A 1 93 ? -20.024 2.783 8.818 1.00 84.06 93 ARG A CA 1
ATOM 760 C C . ARG A 1 93 ? -18.979 1.700 9.065 1.00 84.06 93 ARG A C 1
ATOM 762 O O . ARG A 1 93 ? -19.342 0.527 9.106 1.00 84.06 93 ARG A O 1
ATOM 769 N N . CYS A 1 94 ? -17.716 2.077 9.271 1.00 79.81 94 CYS A N 1
ATOM 770 C CA . CYS A 1 94 ? -16.638 1.129 9.562 1.00 79.81 94 CYS A CA 1
ATOM 771 C C . CYS A 1 94 ? -16.932 0.322 10.830 1.00 79.81 94 CYS A C 1
ATOM 773 O O . CYS A 1 94 ? -16.787 -0.903 10.842 1.00 79.81 94 CYS A O 1
ATOM 775 N N . ASN A 1 95 ? -17.392 0.994 11.884 1.00 83.25 95 ASN A N 1
ATOM 776 C CA . ASN A 1 95 ? -17.671 0.352 13.161 1.00 83.25 95 ASN A CA 1
ATOM 777 C C . ASN A 1 95 ? -18.966 -0.471 13.167 1.00 83.25 95 ASN A C 1
ATOM 779 O O . ASN A 1 95 ? -19.026 -1.480 13.864 1.00 83.25 95 ASN A O 1
ATOM 783 N N . ALA A 1 96 ? -19.973 -0.113 12.366 1.00 82.75 96 ALA A N 1
ATOM 784 C CA . ALA A 1 96 ? -21.206 -0.894 12.230 1.00 82.75 96 ALA A CA 1
ATOM 785 C C . ALA A 1 96 ? -20.952 -2.312 11.684 1.00 82.75 96 ALA A C 1
ATOM 787 O O . ALA A 1 96 ? -21.697 -3.245 11.981 1.00 82.75 96 ALA A O 1
ATOM 788 N N . THR A 1 97 ? -19.879 -2.495 10.912 1.00 81.00 97 THR A N 1
ATOM 789 C CA . THR A 1 97 ? -19.438 -3.803 10.405 1.00 81.00 97 THR A CA 1
ATOM 790 C C . THR A 1 97 ? -18.602 -4.623 11.393 1.00 81.00 97 THR A C 1
ATOM 792 O O . THR A 1 97 ? -18.329 -5.800 11.134 1.00 81.00 97 THR A O 1
ATOM 795 N N . VAL A 1 98 ? -18.186 -4.050 12.526 1.00 83.12 98 VAL A N 1
ATOM 796 C CA . VAL A 1 98 ? -17.319 -4.731 13.495 1.00 83.12 98 VAL A CA 1
ATOM 797 C C . VAL A 1 98 ? -18.133 -5.710 14.343 1.00 83.12 98 VAL A C 1
ATOM 799 O O . VAL A 1 98 ? -18.937 -5.314 15.179 1.00 83.12 98 VAL A O 1
ATOM 802 N N . ARG A 1 99 ? -17.897 -7.014 14.146 1.00 85.00 99 ARG A N 1
ATOM 803 C CA . ARG A 1 99 ? -18.545 -8.088 14.929 1.00 85.00 99 ARG A CA 1
ATOM 804 C C . ARG A 1 99 ? -17.884 -8.339 16.285 1.00 85.00 99 ARG A C 1
ATOM 806 O O . ARG A 1 99 ? -18.566 -8.686 17.238 1.00 85.00 99 ARG A O 1
ATOM 813 N N . ASP A 1 100 ? -16.560 -8.209 16.339 1.00 85.81 100 ASP A N 1
ATOM 814 C CA . ASP A 1 100 ? -15.733 -8.448 17.528 1.00 85.81 100 ASP A CA 1
ATOM 815 C C . ASP A 1 100 ? -14.801 -7.238 17.727 1.00 85.81 100 ASP A C 1
ATOM 817 O O . ASP A 1 100 ? -13.749 -7.163 17.078 1.00 85.81 100 ASP A O 1
ATOM 821 N N . PRO A 1 101 ? -15.210 -6.258 18.554 1.00 88.50 101 PRO A N 1
ATOM 822 C CA . PRO A 1 101 ? -14.466 -5.016 18.763 1.00 88.50 101 PRO A CA 1
ATOM 823 C C . PRO A 1 101 ? -13.088 -5.213 19.404 1.00 88.50 101 PRO A C 1
ATOM 825 O O . PRO A 1 101 ? -12.145 -4.509 19.040 1.00 88.50 101 PRO A O 1
ATOM 828 N N . GLU A 1 102 ? -12.933 -6.200 20.291 1.00 88.88 102 GLU A N 1
ATOM 829 C CA . GLU A 1 102 ? -11.645 -6.515 20.928 1.00 88.88 102 GLU A CA 1
ATOM 830 C C . GLU A 1 102 ? -10.650 -7.048 19.906 1.00 88.88 102 GLU A C 1
ATOM 832 O O . GLU A 1 102 ? -9.526 -6.555 19.770 1.00 88.88 102 GLU A O 1
ATOM 837 N N . LYS A 1 103 ? -11.080 -8.038 19.119 1.00 85.44 103 LYS A N 1
ATOM 838 C CA . LYS A 1 103 ? -10.237 -8.616 18.075 1.00 85.44 103 LYS A CA 1
ATOM 839 C C . LYS A 1 103 ? -9.955 -7.617 16.962 1.00 85.44 103 LYS A C 1
ATOM 841 O O . LYS A 1 103 ? -8.862 -7.642 16.398 1.00 85.44 103 LYS A O 1
ATOM 846 N N . TYR A 1 104 ? -10.915 -6.749 16.642 1.00 86.44 104 TYR A N 1
ATOM 847 C CA . TYR A 1 104 ? -10.713 -5.638 15.717 1.00 86.44 104 TYR A CA 1
ATOM 848 C C . TYR A 1 104 ? -9.574 -4.742 16.203 1.00 86.44 104 TYR A C 1
ATOM 850 O O . TYR A 1 104 ? -8.591 -4.575 15.481 1.00 86.44 104 TYR A O 1
ATOM 858 N N . LEU A 1 105 ? -9.653 -4.247 17.441 1.00 88.38 105 LEU A N 1
ATOM 859 C CA . LEU A 1 105 ? -8.630 -3.374 18.003 1.00 88.38 105 LEU A CA 1
ATOM 860 C C . LEU A 1 105 ? -7.279 -4.099 18.065 1.00 88.38 105 LEU A C 1
ATOM 862 O O . LEU A 1 105 ? -6.301 -3.615 17.507 1.00 88.38 105 LEU A O 1
ATOM 866 N N . SER A 1 106 ? -7.228 -5.311 18.620 1.00 86.38 106 SER A N 1
ATOM 867 C CA . SER A 1 106 ? -5.996 -6.106 18.697 1.00 86.38 106 SER A CA 1
ATOM 868 C C . SER A 1 106 ? -5.315 -6.272 17.333 1.00 86.38 106 SER A C 1
ATOM 870 O O . SER A 1 106 ? -4.108 -6.055 17.224 1.00 86.38 106 SER A O 1
ATOM 872 N N . LYS A 1 107 ? -6.070 -6.559 16.262 1.00 83.19 107 LYS A N 1
ATOM 873 C CA . LYS A 1 107 ? -5.522 -6.667 14.898 1.00 83.19 107 LYS A CA 1
ATOM 874 C C . LYS A 1 107 ? -4.887 -5.366 14.411 1.00 83.19 107 LYS A C 1
ATOM 876 O O . LYS A 1 107 ? -3.783 -5.401 13.870 1.00 8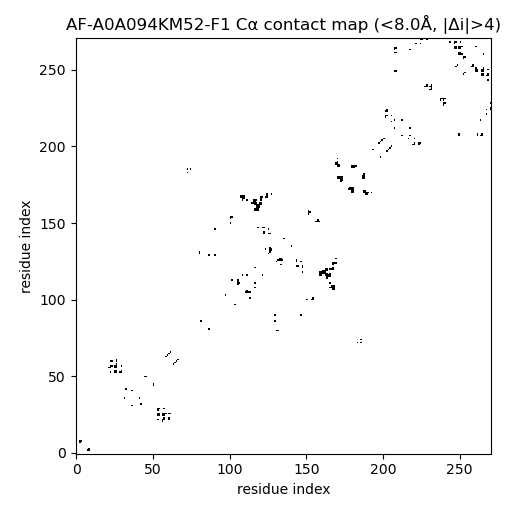3.19 107 LYS A O 1
ATOM 881 N N . TRP A 1 108 ? -5.542 -4.231 14.637 1.00 84.75 108 TRP A N 1
ATOM 882 C CA . TRP A 1 108 ? -4.988 -2.918 14.296 1.00 84.75 108 TRP A CA 1
ATOM 883 C C . TRP A 1 108 ? -3.781 -2.533 15.154 1.00 84.75 108 TRP A C 1
ATOM 885 O O . TRP A 1 108 ? -2.982 -1.702 14.736 1.00 84.75 108 TRP A O 1
ATOM 895 N N . PHE A 1 109 ? -3.598 -3.177 16.306 1.00 86.94 109 PHE A N 1
ATOM 896 C CA . PHE A 1 109 ? -2.431 -3.054 17.180 1.00 86.94 109 PHE A CA 1
ATOM 897 C C . PHE A 1 109 ? -1.467 -4.248 17.071 1.00 86.94 109 PHE A C 1
ATOM 899 O O . PHE A 1 109 ? -0.832 -4.626 18.054 1.00 86.94 109 PHE A O 1
ATOM 906 N N . LEU A 1 110 ? -1.338 -4.849 15.881 1.00 83.06 110 LEU A N 1
ATOM 907 C CA . LEU A 1 110 ? -0.361 -5.914 15.593 1.00 83.06 110 LEU A CA 1
ATOM 908 C C . LEU A 1 110 ? -0.528 -7.167 16.476 1.00 83.06 110 LEU A C 1
ATOM 910 O O . LEU A 1 110 ? 0.446 -7.827 16.834 1.00 83.06 110 LEU A O 1
ATOM 914 N N . GLY A 1 111 ? -1.764 -7.490 16.855 1.00 81.81 111 GLY A N 1
ATOM 915 C CA . GLY A 1 111 ? -2.079 -8.606 17.748 1.00 81.81 111 GLY A CA 1
ATOM 916 C C . GLY A 1 111 ? -1.783 -8.325 19.223 1.00 81.81 111 GLY A C 1
ATOM 917 O O . GLY A 1 111 ? -1.692 -9.266 20.013 1.00 81.81 111 GLY A O 1
ATOM 918 N N . ALA A 1 112 ? -1.610 -7.058 19.618 1.00 86.19 112 ALA A N 1
ATOM 919 C CA . ALA A 1 112 ? -1.387 -6.702 21.013 1.00 86.19 112 ALA A CA 1
ATOM 920 C C . ALA A 1 112 ? -2.566 -7.125 21.901 1.00 86.19 112 ALA A C 1
ATOM 922 O O . ALA A 1 112 ? -3.734 -7.069 21.503 1.00 86.19 112 ALA A O 1
ATOM 923 N N . LYS A 1 113 ? -2.240 -7.522 23.133 1.00 88.19 113 LYS A N 1
ATOM 924 C CA . LYS A 1 113 ? -3.227 -7.781 24.182 1.00 88.19 113 LYS A CA 1
ATOM 925 C C . LYS A 1 113 ? -3.867 -6.477 24.653 1.00 88.19 113 LYS A C 1
ATOM 927 O O . LYS A 1 113 ? -3.211 -5.435 24.682 1.00 88.19 113 LYS A O 1
ATOM 932 N N . GLU A 1 114 ? -5.113 -6.569 25.103 1.00 87.31 114 GLU A N 1
ATOM 933 C CA . GLU A 1 114 ? -5.909 -5.445 25.615 1.00 87.31 114 GLU A CA 1
ATOM 934 C C . GLU A 1 114 ? -5.202 -4.628 26.710 1.00 87.31 114 GLU A C 1
ATOM 936 O O . GLU A 1 114 ? -5.306 -3.406 26.730 1.00 87.31 114 GLU A O 1
ATOM 941 N N . GLU A 1 115 ? -4.407 -5.274 27.568 1.00 88.75 115 GLU A N 1
ATOM 942 C CA . GLU A 1 115 ? -3.654 -4.640 28.662 1.00 88.75 115 GLU A CA 1
ATOM 943 C C . GLU A 1 115 ? -2.594 -3.633 28.182 1.00 88.75 115 GLU A C 1
ATOM 945 O O . GLU A 1 115 ? -2.220 -2.698 28.897 1.00 88.75 115 GLU A O 1
ATOM 950 N N . HIS A 1 116 ? -2.111 -3.809 26.952 1.00 90.75 116 HIS A N 1
ATOM 951 C CA . HIS A 1 116 ? -1.105 -2.949 26.339 1.00 90.75 116 HIS A CA 1
ATOM 952 C C . HIS A 1 116 ? -1.713 -1.837 25.484 1.00 90.75 116 HIS A C 1
ATOM 954 O O . HIS A 1 116 ? -0.982 -0.924 25.093 1.00 90.75 116 HIS A O 1
ATOM 960 N N . ILE A 1 117 ? -3.018 -1.894 25.204 1.00 92.75 117 ILE A N 1
ATOM 961 C CA . ILE A 1 117 ? -3.734 -0.906 24.398 1.00 92.75 117 ILE A CA 1
ATOM 962 C C . ILE A 1 117 ? -4.443 0.056 25.348 1.00 92.75 117 ILE A C 1
ATOM 964 O O . ILE A 1 117 ? -5.444 -0.278 25.981 1.00 92.75 117 ILE A O 1
ATOM 968 N N . LYS A 1 118 ? -3.910 1.274 25.454 1.00 94.31 118 LYS A N 1
ATOM 969 C CA . LYS A 1 118 ? -4.490 2.326 26.289 1.00 94.31 118 LYS A CA 1
ATOM 970 C C . LYS A 1 118 ? -5.039 3.464 25.445 1.00 94.31 118 LYS A C 1
ATOM 972 O O . LYS A 1 118 ? -4.839 3.525 24.231 1.00 94.31 118 LYS A O 1
ATOM 977 N N . ARG A 1 119 ? -5.736 4.377 26.111 1.00 94.06 119 ARG A N 1
ATOM 978 C CA . ARG A 1 119 ? -6.513 5.447 25.486 1.00 94.06 119 ARG A CA 1
ATOM 979 C C . ARG A 1 119 ? -5.700 6.286 24.506 1.00 94.06 119 ARG A C 1
ATOM 981 O O . ARG A 1 119 ? -6.159 6.514 23.393 1.00 94.06 119 ARG A O 1
ATOM 988 N N . GLU A 1 120 ? -4.472 6.655 24.868 1.00 91.44 120 GLU A N 1
ATOM 989 C CA . GLU A 1 120 ? -3.606 7.450 23.987 1.00 91.44 120 GLU A CA 1
ATOM 990 C C . GLU A 1 120 ? -3.209 6.695 22.716 1.00 91.44 120 GLU A C 1
ATOM 992 O O . GLU A 1 120 ? -3.170 7.282 21.639 1.00 91.44 120 GLU A O 1
ATOM 997 N N . ASN A 1 121 ? -2.999 5.377 22.803 1.00 91.69 121 ASN A N 1
ATOM 998 C CA . ASN A 1 121 ? -2.697 4.563 21.626 1.00 91.69 121 ASN A CA 1
ATOM 999 C C . ASN A 1 121 ? -3.885 4.547 20.651 1.00 91.69 121 ASN A C 1
ATOM 1001 O O . ASN A 1 121 ? -3.698 4.640 19.442 1.00 91.69 121 ASN A O 1
ATOM 1005 N N . VAL A 1 122 ? -5.112 4.460 21.174 1.00 92.38 122 VAL A N 1
ATOM 1006 C CA . VAL A 1 122 ? -6.340 4.467 20.363 1.00 92.38 122 VAL A CA 1
ATOM 1007 C C . VAL A 1 122 ? -6.581 5.837 19.727 1.00 92.38 122 VAL A C 1
ATOM 1009 O O . VAL A 1 122 ? -6.954 5.905 18.556 1.00 92.38 122 VAL A O 1
ATOM 1012 N N . LYS A 1 123 ? -6.294 6.929 20.445 1.00 92.19 123 LYS A N 1
ATOM 1013 C CA . LYS A 1 123 ? -6.324 8.283 19.873 1.00 92.19 123 LYS A CA 1
ATOM 1014 C C . LYS A 1 123 ? -5.325 8.437 18.728 1.00 92.19 123 LYS A C 1
ATOM 1016 O O . LYS A 1 123 ? -5.680 8.956 17.675 1.00 92.19 123 LYS A O 1
ATOM 1021 N N . GLU A 1 124 ? -4.088 7.975 18.917 1.00 87.81 124 GLU A N 1
ATOM 1022 C CA . GLU A 1 124 ? -3.060 7.968 17.866 1.00 87.81 124 GLU A CA 1
ATOM 1023 C C . GLU A 1 124 ? -3.519 7.173 16.635 1.00 87.81 124 GLU A C 1
ATOM 1025 O O . GLU A 1 124 ? -3.403 7.662 15.512 1.00 87.81 124 GLU A O 1
ATOM 1030 N N . PHE A 1 125 ? -4.111 5.994 16.844 1.00 88.94 125 PHE A N 1
ATOM 1031 C CA . PHE A 1 125 ? -4.660 5.176 15.764 1.00 88.94 125 PHE A CA 1
ATOM 1032 C C . PHE A 1 125 ? -5.760 5.897 14.978 1.00 88.94 125 PHE A C 1
ATOM 1034 O O . PHE A 1 125 ? -5.708 5.914 13.753 1.00 88.94 125 PHE A O 1
ATOM 1041 N N . PHE A 1 126 ? -6.735 6.522 15.646 1.00 90.19 126 PHE A N 1
ATOM 1042 C CA . PHE A 1 126 ? -7.827 7.206 14.948 1.00 90.19 126 PHE A CA 1
ATOM 1043 C C . PHE A 1 126 ? -7.386 8.470 14.209 1.00 90.19 126 PHE A C 1
ATOM 1045 O O . PHE A 1 126 ? -7.905 8.733 13.125 1.00 90.19 126 PHE A O 1
ATOM 1052 N N . ARG A 1 127 ? -6.406 9.216 14.737 1.00 86.31 127 ARG A N 1
ATOM 1053 C CA . ARG A 1 127 ? -5.814 10.352 14.009 1.00 86.31 127 ARG A CA 1
ATOM 1054 C C . ARG A 1 127 ? -5.166 9.893 12.706 1.00 86.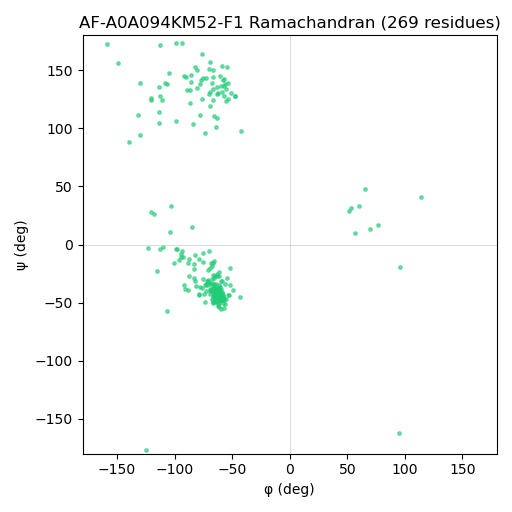31 127 ARG A C 1
ATOM 1056 O O . ARG A 1 127 ? -5.403 10.487 11.658 1.00 86.31 127 ARG A O 1
ATOM 1063 N N . TRP A 1 128 ? -4.420 8.793 12.758 1.00 83.75 128 TRP A N 1
ATOM 1064 C CA . TRP A 1 128 ? -3.846 8.209 11.553 1.00 83.75 128 TRP A CA 1
ATOM 1065 C C . TRP A 1 128 ? -4.936 7.693 10.601 1.00 83.75 128 TRP A C 1
ATOM 1067 O O . TRP A 1 128 ? -4.930 8.053 9.431 1.00 83.75 128 TRP A O 1
ATOM 1077 N N . ALA A 1 129 ? -5.898 6.914 11.103 1.00 83.25 129 ALA A N 1
ATOM 1078 C CA . ALA A 1 129 ? -6.865 6.196 10.273 1.00 83.25 129 ALA A CA 1
ATOM 1079 C C . ALA A 1 129 ? -7.941 7.080 9.619 1.00 83.25 129 ALA A C 1
ATOM 1081 O O . ALA A 1 129 ? -8.406 6.753 8.531 1.00 83.25 129 ALA A O 1
ATOM 1082 N N . PHE A 1 130 ? -8.380 8.158 10.280 1.00 86.06 130 PHE A N 1
ATOM 1083 C CA . PHE A 1 130 ? -9.498 8.986 9.799 1.00 86.06 130 PHE A CA 1
ATOM 1084 C C . PHE A 1 130 ? -9.095 10.413 9.438 1.00 86.06 130 PHE A C 1
ATOM 1086 O O . PHE A 1 130 ? -9.802 11.054 8.664 1.00 86.06 130 PHE A O 1
ATOM 1093 N N . LEU A 1 131 ? -7.992 10.922 9.996 1.00 82.88 131 LEU A N 1
ATOM 1094 C CA . LEU A 1 131 ? -7.518 12.290 9.763 1.00 82.88 131 LEU A CA 1
ATOM 1095 C C . LEU A 1 131 ? -6.227 12.335 8.931 1.00 82.88 131 LEU A C 1
ATOM 1097 O O . LEU A 1 131 ? -5.742 13.424 8.630 1.00 82.88 131 LEU A O 1
ATOM 1101 N N . ASN A 1 132 ? -5.664 11.180 8.555 1.00 74.75 132 ASN A N 1
ATOM 1102 C CA . ASN A 1 132 ? -4.396 11.064 7.827 1.00 74.75 132 ASN A CA 1
ATOM 1103 C C . ASN A 1 132 ? -3.247 11.853 8.484 1.00 74.75 132 ASN A C 1
ATOM 1105 O O . ASN A 1 132 ? -2.329 12.318 7.807 1.00 74.75 132 ASN A O 1
ATOM 1109 N N . THR A 1 133 ? -3.286 12.022 9.810 1.00 69.62 133 THR A N 1
ATOM 1110 C CA . THR A 1 133 ? -2.301 12.810 10.556 1.00 69.62 133 THR A CA 1
ATOM 1111 C C . THR A 1 133 ? -1.762 12.042 11.753 1.00 69.62 133 THR A C 1
ATOM 1113 O O . THR A 1 133 ? -2.489 11.368 12.478 1.00 69.62 133 THR A O 1
ATOM 1116 N N . GLY A 1 134 ? -0.454 12.156 11.972 1.00 64.62 134 GLY A N 1
ATOM 1117 C CA . GLY A 1 134 ? 0.190 11.721 13.213 1.00 64.62 134 GLY A CA 1
ATOM 1118 C C . GLY A 1 134 ? 0.329 12.849 14.238 1.00 64.62 134 GLY A C 1
ATOM 1119 O O . GLY A 1 134 ? 0.802 12.600 15.345 1.00 64.62 134 GLY A O 1
ATOM 1120 N N . GLN A 1 135 ? -0.032 14.085 13.875 1.00 67.00 135 GLN A N 1
ATOM 1121 C CA . GLN A 1 135 ? 0.147 15.253 14.734 1.00 67.00 135 GLN A CA 1
ATOM 1122 C C . GLN A 1 135 ? -1.032 15.424 15.693 1.00 67.00 135 GLN A C 1
ATOM 1124 O O . GLN A 1 135 ? -2.194 15.225 15.340 1.00 67.00 135 GLN A O 1
ATOM 1129 N N . THR A 1 136 ? -0.722 15.802 16.929 1.00 70.44 136 THR A N 1
ATOM 1130 C CA . THR A 1 136 ? -1.717 16.182 17.931 1.00 70.44 136 THR A CA 1
ATOM 1131 C C . THR A 1 136 ? -2.086 17.650 17.746 1.00 70.44 136 THR A C 1
ATOM 1133 O O . THR A 1 136 ? -1.323 18.524 18.157 1.00 70.44 136 THR A O 1
ATOM 1136 N N . ASN A 1 137 ? -3.254 17.908 17.159 1.00 72.50 137 ASN A N 1
ATOM 1137 C CA . ASN A 1 137 ? -3.830 19.247 17.062 1.00 72.50 137 ASN A CA 1
ATOM 1138 C C . ASN A 1 137 ? -5.014 19.379 18.023 1.00 72.50 137 ASN A C 1
ATOM 1140 O O . ASN A 1 137 ? -5.846 18.479 18.121 1.00 72.50 137 ASN A O 1
ATOM 1144 N N . ASN A 1 138 ? -5.106 20.520 18.711 1.00 73.12 138 ASN A N 1
ATOM 1145 C CA . ASN A 1 138 ? -6.173 20.766 19.687 1.00 73.12 138 ASN A CA 1
ATOM 1146 C C . ASN A 1 138 ? -7.569 20.826 19.042 1.00 73.12 138 ASN A C 1
ATOM 1148 O O . ASN A 1 138 ? -8.554 20.514 19.702 1.00 73.12 138 ASN A O 1
ATOM 1152 N N . GLU A 1 139 ? -7.654 21.214 17.767 1.00 78.62 139 GLU A N 1
ATOM 1153 C CA . GLU A 1 139 ? -8.916 21.324 17.018 1.00 78.62 139 GLU A CA 1
ATOM 1154 C C . GLU A 1 139 ? -9.572 19.957 16.776 1.00 78.62 139 GLU A C 1
ATOM 1156 O O . GLU A 1 139 ? -10.795 19.833 16.826 1.00 78.62 139 GLU A O 1
ATOM 1161 N N . ASP A 1 140 ? -8.754 18.920 16.598 1.00 83.19 140 ASP A N 1
ATOM 1162 C CA . ASP A 1 140 ? -9.208 17.557 16.319 1.00 83.19 140 ASP A CA 1
ATOM 1163 C C . ASP A 1 140 ? -9.492 16.760 17.602 1.00 83.19 140 ASP A C 1
ATOM 1165 O O . ASP A 1 140 ? -10.098 15.688 17.561 1.00 83.19 140 ASP A O 1
ATOM 1169 N N . GLU A 1 141 ? -9.064 17.266 18.762 1.00 88.06 141 GLU A N 1
ATOM 1170 C CA . GLU A 1 141 ? -9.124 16.532 20.028 1.00 88.06 141 GLU A CA 1
ATOM 1171 C C . GLU A 1 141 ? -10.560 16.172 20.416 1.00 88.06 141 GLU A C 1
ATOM 1173 O O . GLU A 1 141 ? -10.817 15.064 20.882 1.00 88.06 141 GLU A O 1
ATOM 1178 N N . GLU A 1 142 ? -11.512 17.074 20.173 1.00 90.88 142 GLU A N 1
ATOM 1179 C CA . GLU A 1 142 ? -12.931 16.833 20.441 1.00 90.88 142 GLU A CA 1
ATOM 1180 C C . GLU A 1 142 ? -13.499 15.698 19.567 1.00 90.88 142 GLU A C 1
ATOM 1182 O O . GLU A 1 142 ? -14.240 14.841 20.054 1.00 90.88 142 GLU A O 1
ATOM 1187 N N . GLU A 1 143 ? -13.140 15.668 18.280 1.00 92.38 143 GLU A N 1
ATOM 1188 C CA . GLU A 1 143 ? -13.576 14.636 17.332 1.00 92.38 143 GLU A CA 1
ATOM 1189 C C . GLU A 1 143 ? -12.994 13.269 17.701 1.00 92.38 143 GLU A C 1
ATOM 1191 O O . GLU A 1 143 ? -13.731 12.286 17.821 1.00 92.38 143 GLU A O 1
ATOM 1196 N N . ILE A 1 144 ? -11.690 13.225 17.973 1.00 93.06 144 ILE A N 1
ATOM 1197 C CA . ILE A 1 144 ? -10.981 12.007 18.369 1.00 93.06 144 ILE A CA 1
ATOM 1198 C C . ILE A 1 144 ? -11.501 11.473 19.707 1.00 93.06 144 ILE A C 1
ATOM 1200 O O . ILE A 1 144 ? -11.691 10.266 19.867 1.00 93.06 144 ILE A O 1
ATOM 1204 N N . GLU A 1 145 ? -11.789 12.351 20.663 1.00 93.69 145 GLU A N 1
ATOM 1205 C CA . GLU A 1 145 ? -12.406 11.979 21.934 1.00 93.69 145 GLU A CA 1
ATOM 1206 C C . GLU A 1 145 ? -13.804 11.365 21.723 1.00 93.69 145 GLU A C 1
ATOM 1208 O O . GLU A 1 145 ? -14.160 10.386 22.387 1.00 93.69 145 GLU A O 1
ATOM 1213 N N . GLY A 1 146 ? -14.582 11.884 20.767 1.00 93.44 146 GLY A N 1
ATOM 1214 C CA . GLY A 1 146 ? -15.858 11.299 20.345 1.00 93.44 146 GLY A CA 1
ATOM 1215 C C . GLY A 1 146 ? -15.710 9.892 19.754 1.00 93.44 146 GLY A C 1
ATOM 1216 O O . GLY A 1 146 ? -16.485 8.987 20.090 1.00 93.44 146 GLY A O 1
ATOM 1217 N N . TYR A 1 147 ? -14.684 9.672 18.931 1.00 94.12 147 TYR A N 1
ATOM 1218 C CA . TYR A 1 147 ? -14.374 8.356 18.365 1.00 94.12 147 TYR A CA 1
ATOM 1219 C C . TYR A 1 147 ? -13.965 7.347 19.439 1.00 94.12 147 TYR A C 1
ATOM 1221 O O . TYR A 1 147 ? -14.479 6.227 19.458 1.00 94.12 147 TYR A O 1
ATOM 1229 N N . VAL A 1 148 ? -13.118 7.750 20.391 1.00 94.56 148 VAL A N 1
ATOM 1230 C CA . VAL A 1 148 ? -12.740 6.903 21.534 1.00 94.56 148 VAL A CA 1
ATOM 1231 C C . VAL A 1 148 ? -13.966 6.504 22.349 1.00 94.56 148 VAL A C 1
ATOM 1233 O O . VAL A 1 148 ? -14.153 5.317 22.598 1.00 94.56 148 VAL A O 1
ATOM 1236 N N . LYS A 1 149 ? -14.846 7.450 22.693 1.00 94.94 149 LYS A N 1
ATOM 1237 C CA . LYS A 1 149 ? -16.078 7.150 23.444 1.00 94.94 149 LYS A CA 1
ATOM 1238 C C . LYS A 1 149 ? -16.991 6.175 22.707 1.00 94.94 149 LYS A C 1
ATOM 1240 O O . LYS A 1 149 ? -17.602 5.300 23.318 1.00 94.94 149 LYS A O 1
ATOM 1245 N N . THR A 1 150 ? -17.087 6.311 21.388 1.00 93.06 150 THR A N 1
ATOM 1246 C CA . THR A 1 150 ? -17.878 5.386 20.570 1.00 93.06 150 THR A CA 1
ATOM 1247 C C . THR A 1 150 ? -17.254 3.992 20.560 1.00 93.06 150 THR A C 1
ATOM 1249 O O . THR A 1 150 ? -17.973 3.004 20.683 1.00 93.06 150 THR A O 1
ATOM 1252 N N . MET A 1 151 ? -15.924 3.898 20.500 1.00 92.88 151 MET A N 1
ATOM 1253 C CA . MET A 1 151 ? -15.211 2.625 20.612 1.00 92.88 151 MET A CA 1
ATOM 1254 C C . MET A 1 151 ? -15.380 1.983 21.998 1.00 92.88 151 MET A C 1
ATOM 1256 O O . MET A 1 151 ? -15.648 0.790 22.081 1.00 92.88 151 MET A O 1
ATOM 1260 N N . GLU A 1 152 ? -15.314 2.757 23.083 1.00 94.50 152 GLU A N 1
ATOM 1261 C CA . GLU A 1 152 ? -15.595 2.278 24.451 1.00 94.50 152 GLU A CA 1
ATOM 1262 C C . GLU A 1 152 ? -17.019 1.714 24.567 1.00 94.50 152 GLU A C 1
ATOM 1264 O O . GLU A 1 152 ? -17.237 0.649 25.151 1.00 94.50 152 GLU A O 1
ATOM 1269 N N . LYS A 1 153 ? -17.992 2.377 23.929 1.00 93.81 153 LYS A N 1
ATOM 1270 C CA . LYS A 1 153 ? -19.372 1.886 23.848 1.00 93.81 153 LYS A CA 1
ATOM 1271 C C . LYS A 1 153 ? -19.473 0.558 23.088 1.00 93.81 153 LYS A C 1
ATOM 1273 O O . LYS A 1 153 ? -20.234 -0.306 23.514 1.00 93.81 153 LYS A O 1
ATOM 1278 N N . LEU A 1 154 ? -18.724 0.387 21.997 1.00 89.94 154 LEU A N 1
ATOM 1279 C CA . LEU A 1 154 ? -18.692 -0.864 21.223 1.00 89.94 154 LEU A CA 1
ATOM 1280 C C . LEU A 1 154 ? -18.018 -2.002 21.994 1.00 89.94 154 LEU A C 1
ATOM 1282 O O . LEU A 1 154 ? -18.502 -3.128 21.959 1.00 89.94 154 LEU A O 1
ATOM 1286 N N . LEU A 1 155 ? -16.936 -1.708 22.716 1.00 91.00 155 LEU A N 1
ATOM 1287 C CA . LEU A 1 155 ? -16.231 -2.673 23.565 1.00 91.00 155 LEU A CA 1
ATOM 1288 C C . LEU A 1 155 ? -17.049 -3.080 24.802 1.00 91.00 155 LEU A C 1
ATOM 1290 O O . LEU A 1 155 ? -16.757 -4.098 25.423 1.00 91.00 155 LEU A O 1
ATOM 1294 N N . GLY A 1 156 ? -18.046 -2.282 25.198 1.00 92.25 156 GLY A N 1
ATOM 1295 C CA . GLY A 1 156 ? -18.796 -2.489 26.440 1.00 92.25 156 GLY A CA 1
ATOM 1296 C C . GLY A 1 156 ? -17.972 -2.211 27.704 1.00 92.25 156 GLY A C 1
ATOM 1297 O O . GLY A 1 156 ? -18.391 -2.573 28.803 1.00 92.25 156 GLY A O 1
ATOM 1298 N N . ARG A 1 157 ? -16.805 -1.567 27.566 1.00 92.44 157 ARG A N 1
ATOM 1299 C CA . ARG A 1 157 ? -15.903 -1.191 28.663 1.00 92.44 157 ARG A CA 1
ATOM 1300 C C . ARG A 1 157 ? -15.143 0.090 28.336 1.00 92.44 157 ARG A C 1
ATOM 1302 O O . ARG A 1 157 ? -14.900 0.407 27.175 1.00 92.44 157 ARG A O 1
ATOM 1309 N N . ASN A 1 158 ? -14.691 0.781 29.378 1.00 92.88 158 ASN A N 1
ATOM 1310 C CA . ASN A 1 158 ? -13.787 1.916 29.213 1.00 92.88 158 ASN A CA 1
ATOM 1311 C C . ASN A 1 158 ? -12.369 1.431 28.881 1.00 92.88 158 ASN A C 1
ATOM 1313 O O . ASN A 1 158 ? -11.901 0.413 29.409 1.00 92.88 158 ASN A O 1
ATOM 1317 N N . ILE A 1 159 ? -11.672 2.174 28.026 1.00 93.12 159 ILE A N 1
ATOM 1318 C CA . ILE A 1 159 ? -10.280 1.890 27.682 1.00 93.12 159 ILE A CA 1
ATOM 1319 C C . ILE A 1 159 ? -9.390 2.448 28.807 1.00 93.12 159 ILE A C 1
ATOM 1321 O O . ILE A 1 159 ? -9.597 3.584 29.247 1.00 93.12 159 ILE A O 1
ATOM 1325 N N . PRO A 1 160 ? -8.382 1.696 29.291 1.00 92.62 160 PRO A N 1
ATOM 1326 C CA . PRO A 1 160 ? -7.505 2.166 30.358 1.00 92.62 160 PRO A CA 1
ATOM 1327 C C . PRO A 1 160 ? -6.821 3.496 30.020 1.00 92.62 160 PRO A C 1
ATOM 1329 O O . PRO A 1 160 ? -6.331 3.701 28.906 1.00 92.62 160 PRO A O 1
ATOM 1332 N N . LEU A 1 161 ? -6.752 4.390 31.009 1.00 93.19 161 LEU A N 1
ATOM 1333 C CA . LEU A 1 161 ? -6.124 5.703 30.864 1.00 93.19 161 LEU A CA 1
ATOM 1334 C C . LEU A 1 161 ? -4.606 5.602 30.648 1.00 93.19 161 LEU A C 1
ATOM 1336 O O . LEU A 1 161 ? -3.930 4.714 31.176 1.00 93.19 161 LEU A O 1
ATOM 1340 N N . GLY A 1 162 ? -4.064 6.578 29.919 1.00 92.12 162 GLY A N 1
ATOM 1341 C CA . GLY A 1 162 ? -2.634 6.735 29.663 1.00 92.12 162 GLY A CA 1
ATOM 1342 C C . GLY A 1 162 ? -2.169 6.107 28.350 1.00 92.12 162 GLY A C 1
ATOM 1343 O O . GLY A 1 162 ? -2.965 5.820 27.455 1.00 92.12 162 GLY A O 1
ATOM 1344 N N . LYS A 1 163 ? -0.852 5.904 28.246 1.00 89.94 163 LYS A N 1
ATOM 1345 C CA . LYS A 1 163 ? -0.182 5.330 27.075 1.00 89.94 163 LYS A CA 1
ATOM 1346 C C . LYS A 1 163 ? 0.358 3.941 27.401 1.00 89.94 163 LYS A C 1
ATOM 1348 O O . LYS A 1 163 ? 1.046 3.746 28.405 1.00 89.94 163 LYS A O 1
ATOM 1353 N N . GLY A 1 164 ? -0.044 2.961 26.610 1.00 89.06 164 GLY A N 1
ATOM 1354 C CA . GLY A 1 164 ? 0.406 1.580 26.686 1.00 89.06 164 GLY A CA 1
ATOM 1355 C C . GLY A 1 164 ? 1.580 1.316 25.750 1.00 89.06 164 GLY A C 1
ATOM 1356 O O . GLY A 1 164 ? 1.973 2.179 24.962 1.00 89.06 164 GLY A O 1
ATOM 1357 N N . SER A 1 165 ? 2.149 0.114 25.850 1.00 89.12 165 SER A N 1
ATOM 1358 C CA . SER A 1 165 ? 3.290 -0.329 25.039 1.00 89.12 165 SER A CA 1
ATOM 1359 C C . SER A 1 165 ? 2.904 -0.770 23.623 1.00 89.12 165 SER A C 1
ATOM 1361 O O . SER A 1 165 ? 3.793 -0.936 22.786 1.00 89.12 165 SER A O 1
ATOM 1363 N N . ALA A 1 166 ? 1.610 -0.957 23.338 1.00 87.38 166 ALA A N 1
ATOM 1364 C CA . ALA A 1 166 ? 1.143 -1.359 22.017 1.00 87.38 166 ALA A CA 1
ATOM 1365 C C . ALA A 1 166 ? 1.381 -0.258 20.972 1.00 87.38 166 ALA A C 1
ATOM 1367 O O . ALA A 1 166 ? 1.235 0.936 21.243 1.00 87.38 166 ALA A O 1
ATOM 1368 N N . ARG A 1 167 ? 1.713 -0.673 19.748 1.00 82.75 167 ARG A N 1
ATOM 1369 C CA . ARG A 1 167 ? 1.833 0.212 18.585 1.00 82.75 167 ARG A CA 1
ATOM 1370 C C . ARG A 1 167 ? 0.719 -0.126 17.606 1.00 82.75 167 ARG A C 1
ATOM 1372 O O . ARG A 1 167 ? 0.549 -1.296 17.272 1.00 82.75 167 ARG A O 1
ATOM 1379 N N . SER A 1 168 ? -0.038 0.880 17.178 1.00 80.62 168 SER A N 1
ATOM 1380 C CA . SER A 1 168 ? -0.988 0.699 16.084 1.00 80.62 168 SER A CA 1
ATOM 1381 C C . SER A 1 168 ? -0.233 0.491 14.779 1.00 80.62 168 SER A C 1
ATOM 1383 O O . SER A 1 168 ? 0.910 0.943 14.631 1.00 80.62 168 SER A O 1
ATOM 1385 N N . ILE A 1 169 ? -0.892 -0.143 13.813 1.00 73.50 169 ILE A N 1
ATOM 1386 C CA . ILE A 1 169 ? -0.475 -0.040 12.425 1.00 73.50 169 ILE A CA 1
ATOM 1387 C C . ILE A 1 169 ? -0.429 1.451 12.075 1.00 73.50 169 ILE A C 1
ATOM 1389 O O . ILE A 1 169 ? -1.292 2.238 12.473 1.00 73.50 169 ILE A O 1
ATOM 1393 N N . ARG A 1 170 ? 0.657 1.844 11.431 1.00 70.19 170 ARG A N 1
ATOM 1394 C CA . ARG A 1 170 ? 0.930 3.208 10.999 1.00 70.19 170 ARG A CA 1
ATOM 1395 C C . ARG A 1 170 ? 1.960 3.147 9.888 1.00 70.19 170 ARG A C 1
ATOM 1397 O O . ARG A 1 170 ? 2.556 2.091 9.655 1.00 70.19 170 ARG A O 1
ATOM 1404 N N . THR A 1 171 ? 2.212 4.293 9.273 1.00 61.78 171 THR A N 1
ATOM 1405 C CA . THR A 1 171 ? 3.327 4.477 8.348 1.00 61.78 171 THR A CA 1
ATOM 1406 C C . THR A 1 171 ? 4.619 3.922 8.942 1.00 61.78 171 THR A C 1
ATOM 1408 O O . THR A 1 171 ? 4.978 4.227 10.083 1.00 61.78 171 THR A O 1
ATOM 1411 N N . VAL A 1 172 ? 5.296 3.063 8.180 1.00 60.06 172 VAL A N 1
ATOM 1412 C CA . VAL A 1 172 ? 6.530 2.416 8.628 1.00 60.06 172 VAL A CA 1
ATOM 1413 C C . VAL A 1 172 ? 7.606 3.490 8.777 1.00 60.06 172 VAL A C 1
ATOM 1415 O O . VAL A 1 172 ? 7.873 4.232 7.839 1.00 60.06 172 VAL A O 1
ATOM 1418 N N . THR A 1 173 ? 8.203 3.596 9.962 1.00 57.06 173 THR A N 1
ATOM 1419 C CA . THR A 1 173 ? 9.265 4.565 10.272 1.00 57.06 173 THR A CA 1
ATOM 1420 C C . THR A 1 173 ? 10.626 3.881 10.326 1.00 57.06 173 THR A C 1
ATOM 1422 O O . THR A 1 173 ? 10.716 2.735 10.772 1.00 57.06 173 THR A O 1
ATOM 1425 N N . ASP A 1 174 ? 11.684 4.586 9.938 1.00 54.81 174 ASP A N 1
ATOM 1426 C CA . ASP A 1 174 ? 13.063 4.120 10.069 1.00 54.81 174 ASP A CA 1
ATOM 1427 C C . ASP A 1 174 ? 13.415 3.942 11.567 1.00 54.81 174 ASP A C 1
ATOM 1429 O O . ASP A 1 174 ? 13.160 4.847 12.369 1.00 54.81 174 ASP A O 1
ATOM 1433 N N . PRO A 1 175 ? 13.970 2.792 11.995 1.00 49.72 175 PRO A N 1
ATOM 1434 C CA . PRO A 1 175 ? 14.297 2.541 13.401 1.00 49.72 175 PRO A CA 1
ATOM 1435 C C . PRO A 1 175 ? 15.358 3.479 13.993 1.00 49.72 175 PRO A C 1
ATOM 1437 O O . PRO A 1 175 ? 15.369 3.678 15.208 1.00 49.72 175 PRO A O 1
ATOM 1440 N N . ALA A 1 176 ? 16.259 4.017 13.170 1.00 63.00 176 ALA A N 1
ATOM 1441 C CA . ALA A 1 176 ? 17.359 4.874 13.595 1.00 63.00 176 ALA A CA 1
ATOM 1442 C C . ALA A 1 176 ? 16.951 6.350 13.648 1.00 63.00 176 ALA A C 1
ATOM 1444 O O . ALA A 1 176 ? 17.345 7.056 14.576 1.00 63.00 176 ALA A O 1
ATOM 1445 N N . THR A 1 177 ? 16.150 6.818 12.688 1.00 71.38 177 THR A N 1
ATOM 1446 C CA . THR A 1 177 ? 15.762 8.238 12.606 1.00 71.38 177 THR A CA 1
ATOM 1447 C C . THR A 1 177 ? 14.365 8.516 13.155 1.00 71.38 177 THR A C 1
ATOM 1449 O O . THR A 1 177 ? 14.044 9.662 13.454 1.00 71.38 177 THR A O 1
ATOM 1452 N N . SER A 1 178 ? 13.531 7.484 13.337 1.00 54.78 178 SER A N 1
ATOM 1453 C CA . SER A 1 178 ? 12.100 7.599 13.671 1.00 54.78 178 SER A CA 1
ATOM 1454 C C . SER A 1 178 ? 11.277 8.423 12.671 1.00 54.78 178 SER A C 1
ATOM 1456 O O . SER A 1 178 ? 10.107 8.712 12.927 1.00 54.78 178 SER A O 1
ATOM 1458 N N . GLU A 1 179 ? 11.851 8.769 11.520 1.00 66.12 179 GLU A N 1
ATOM 1459 C CA . GLU A 1 179 ? 11.141 9.418 10.427 1.00 66.12 179 GLU A CA 1
ATOM 1460 C C . GLU A 1 179 ? 10.367 8.370 9.620 1.00 66.12 179 GLU A C 1
ATOM 1462 O O . GLU A 1 179 ? 10.793 7.214 9.545 1.00 66.12 179 GLU A O 1
ATOM 1467 N N . PRO A 1 180 ? 9.229 8.726 9.003 1.00 62.59 180 PRO A N 1
ATOM 1468 C CA . PRO A 1 180 ? 8.583 7.860 8.024 1.00 62.59 180 PRO A CA 1
ATOM 1469 C C . PRO A 1 180 ? 9.589 7.402 6.967 1.00 62.59 180 PRO A C 1
ATOM 1471 O O . PRO A 1 180 ? 10.314 8.232 6.415 1.00 62.59 180 PRO A O 1
ATOM 1474 N N . LEU A 1 181 ? 9.641 6.098 6.685 1.00 60.91 181 LEU A N 1
ATOM 1475 C CA . LEU A 1 181 ? 10.501 5.572 5.633 1.00 60.91 181 LEU A CA 1
ATOM 1476 C C . LEU A 1 181 ? 10.127 6.257 4.327 1.00 60.91 181 LEU A C 1
ATOM 1478 O O . LEU A 1 181 ? 8.958 6.283 3.936 1.00 60.91 181 LEU A O 1
ATOM 1482 N N . ARG A 1 182 ? 11.137 6.811 3.663 1.00 59.72 182 ARG A N 1
ATOM 1483 C CA . ARG A 1 182 ? 11.011 7.397 2.337 1.00 59.72 182 ARG A CA 1
ATOM 1484 C C . ARG A 1 182 ? 11.814 6.563 1.353 1.00 59.72 182 ARG A C 1
ATOM 1486 O O . ARG A 1 182 ? 12.950 6.196 1.647 1.00 59.72 182 ARG A O 1
ATOM 1493 N N . HIS A 1 183 ? 11.241 6.272 0.194 1.00 47.03 183 HIS A N 1
ATOM 1494 C CA . HIS A 1 183 ? 11.972 5.701 -0.935 1.00 47.03 183 HIS A CA 1
ATOM 1495 C C . HIS A 1 183 ? 11.849 6.664 -2.107 1.00 47.03 183 HIS A C 1
ATOM 1497 O O . HIS A 1 183 ? 10.741 7.053 -2.458 1.00 47.03 183 HIS A O 1
ATOM 1503 N N . ASP A 1 184 ? 12.983 7.095 -2.661 1.00 52.19 184 ASP A N 1
ATOM 1504 C CA . ASP A 1 184 ? 13.046 8.073 -3.756 1.00 52.19 184 ASP A CA 1
ATOM 1505 C C . ASP A 1 184 ? 12.282 9.395 -3.483 1.00 52.19 184 ASP A C 1
ATOM 1507 O O . ASP A 1 184 ? 11.801 10.053 -4.396 1.00 52.19 184 ASP A O 1
ATOM 1511 N N . GLY A 1 185 ? 12.207 9.820 -2.213 1.00 57.06 185 GLY A N 1
ATOM 1512 C CA . GLY A 1 185 ? 11.582 11.085 -1.791 1.00 57.06 185 GLY A CA 1
ATOM 1513 C C . GLY A 1 185 ? 10.127 10.966 -1.327 1.00 57.06 185 GLY A C 1
ATOM 1514 O O . GLY A 1 185 ? 9.677 11.808 -0.540 1.00 57.06 185 GLY A O 1
ATOM 1515 N N . ASP A 1 186 ? 9.440 9.886 -1.697 1.00 47.84 186 ASP A N 1
ATOM 1516 C CA . ASP A 1 186 ? 8.048 9.631 -1.326 1.00 47.84 186 ASP A CA 1
ATOM 1517 C C . ASP A 1 186 ? 7.931 8.807 -0.040 1.00 47.84 186 ASP A C 1
ATOM 1519 O O . ASP A 1 186 ? 8.749 7.929 0.243 1.00 47.84 186 ASP A O 1
ATOM 1523 N N . LEU A 1 187 ? 6.896 9.100 0.753 1.00 58.28 187 LEU A N 1
ATOM 1524 C CA . LEU A 1 187 ? 6.576 8.383 1.987 1.00 58.28 187 LEU A CA 1
ATOM 1525 C C . LEU A 1 187 ? 6.095 6.967 1.638 1.00 58.28 187 LEU A C 1
ATOM 1527 O O . LEU A 1 187 ? 5.080 6.797 0.963 1.00 58.28 187 LEU A O 1
ATOM 1531 N N . ILE A 1 188 ? 6.799 5.943 2.108 1.00 54.41 188 ILE A N 1
ATOM 1532 C CA . ILE A 1 188 ? 6.372 4.558 1.917 1.00 54.41 188 ILE A CA 1
ATOM 1533 C C . ILE A 1 188 ? 5.248 4.259 2.923 1.00 54.41 188 ILE A C 1
ATOM 1535 O O . ILE A 1 188 ? 5.361 4.623 4.093 1.00 54.41 188 ILE A O 1
ATOM 1539 N N . TRP A 1 189 ? 4.195 3.549 2.502 1.00 55.69 189 TRP A N 1
ATOM 1540 C CA . TRP A 1 189 ? 3.135 3.039 3.393 1.00 55.69 189 TRP A CA 1
ATOM 1541 C C . TRP A 1 189 ? 2.281 4.120 4.079 1.00 55.69 189 TRP A C 1
ATOM 1543 O O . TRP A 1 189 ? 2.054 4.087 5.290 1.00 55.69 189 TRP A O 1
ATOM 1553 N N . THR A 1 190 ? 1.802 5.097 3.314 1.00 49.84 190 THR A N 1
ATOM 1554 C CA . THR A 1 190 ? 0.758 6.038 3.763 1.00 49.84 190 THR A CA 1
ATOM 1555 C C . THR A 1 190 ? -0.616 5.381 3.875 1.00 49.84 190 THR A C 1
ATOM 1557 O O . THR A 1 190 ? -1.381 5.735 4.764 1.00 49.84 190 THR A O 1
ATOM 1560 N N . GLU A 1 191 ? -0.885 4.389 3.026 1.00 51.91 191 GLU A N 1
ATOM 1561 C CA . GLU A 1 191 ? -2.131 3.617 2.974 1.00 51.91 191 GLU A CA 1
ATOM 1562 C C . GLU A 1 191 ? -2.009 2.265 3.690 1.00 51.91 191 GLU A C 1
ATOM 1564 O O . GLU A 1 191 ? -0.913 1.872 4.093 1.00 51.91 191 GLU A O 1
ATOM 1569 N N . LEU A 1 192 ? -3.134 1.543 3.816 1.00 50.72 192 LEU A N 1
ATOM 1570 C CA . LEU A 1 192 ? -3.254 0.180 4.360 1.00 50.72 192 LEU A CA 1
ATOM 1571 C C . LEU A 1 192 ? -2.116 -0.733 3.848 1.00 50.72 192 LEU A C 1
ATOM 1573 O O . LEU A 1 192 ? -2.210 -1.292 2.751 1.00 50.72 192 LEU A O 1
ATOM 1577 N N . PRO A 1 193 ? -1.036 -0.923 4.629 1.00 46.81 193 PRO A N 1
ATOM 1578 C CA . PRO A 1 193 ? 0.207 -1.478 4.099 1.00 46.81 193 PRO A CA 1
ATOM 1579 C C . PRO A 1 193 ? 0.084 -2.958 3.752 1.00 46.81 193 PRO A C 1
ATOM 1581 O O . PRO A 1 193 ? 0.807 -3.490 2.918 1.00 46.81 193 PRO A O 1
ATOM 1584 N N . THR A 1 194 ? -0.891 -3.623 4.353 1.00 50.00 194 THR A N 1
ATOM 1585 C CA . THR A 1 194 ? -1.241 -5.002 4.057 1.00 50.00 194 THR A CA 1
ATOM 1586 C C . THR A 1 194 ? -2.155 -5.146 2.855 1.00 50.00 194 THR A C 1
ATOM 1588 O O . THR A 1 194 ? -2.202 -6.241 2.324 1.00 50.00 194 THR A O 1
ATOM 1591 N N . PHE A 1 195 ? -2.845 -4.110 2.364 1.00 59.00 195 PHE A N 1
ATOM 1592 C CA . PHE A 1 195 ? -3.797 -4.309 1.267 1.00 59.00 195 PHE A CA 1
ATOM 1593 C C . PHE A 1 195 ? -3.096 -4.809 0.008 1.00 59.00 195 PHE A C 1
ATOM 1595 O O . PHE A 1 195 ? -3.464 -5.857 -0.494 1.00 59.00 195 PHE A O 1
ATOM 1602 N N . GLY A 1 196 ? -2.025 -4.145 -0.438 1.00 56.31 196 GLY A N 1
ATOM 1603 C CA . GLY A 1 196 ? -1.263 -4.571 -1.618 1.00 56.31 196 GLY A CA 1
ATOM 1604 C C . GLY A 1 196 ? -0.543 -5.916 -1.446 1.00 56.31 196 GLY A C 1
ATOM 1605 O O . GLY A 1 196 ? -0.502 -6.711 -2.383 1.00 56.31 196 GLY A O 1
ATOM 1606 N N . TYR A 1 197 ? -0.014 -6.208 -0.252 1.00 53.84 197 TYR A N 1
ATOM 1607 C CA . TYR A 1 197 ? 0.646 -7.491 0.020 1.00 53.84 197 TYR A CA 1
ATOM 1608 C C . TYR A 1 1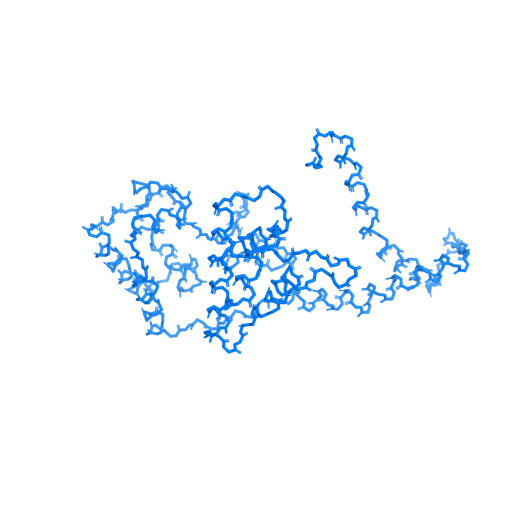97 ? -0.342 -8.641 0.151 1.00 53.84 197 TYR A C 1
ATOM 1610 O O . TYR A 1 197 ? -0.163 -9.648 -0.514 1.00 53.84 197 TYR A O 1
ATOM 1618 N N . THR A 1 198 ? -1.395 -8.492 0.954 1.00 58.72 198 THR A N 1
ATOM 1619 C CA . THR A 1 198 ? -2.473 -9.481 1.068 1.00 58.72 198 THR A CA 1
ATOM 1620 C C . THR A 1 1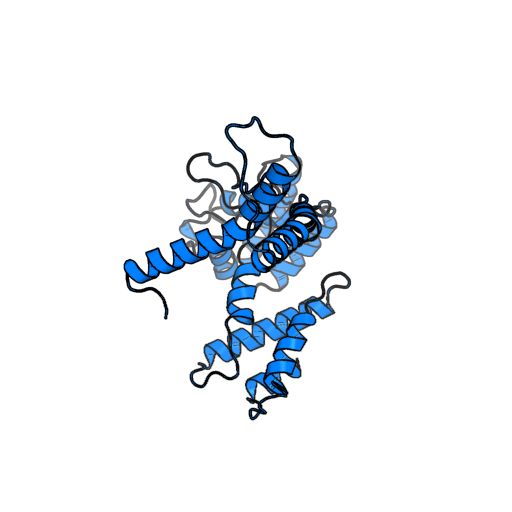98 ? -3.153 -9.678 -0.280 1.00 58.72 198 THR A C 1
ATOM 1622 O O . THR A 1 198 ? -3.476 -10.799 -0.633 1.00 58.72 198 THR A O 1
ATOM 1625 N N . PHE A 1 199 ? -3.300 -8.622 -1.077 1.00 62.28 199 PHE A N 1
ATOM 1626 C CA . PHE A 1 199 ? -3.782 -8.717 -2.450 1.00 62.28 199 PHE A CA 1
ATOM 1627 C C . PHE A 1 199 ? -2.872 -9.572 -3.332 1.00 62.28 199 PHE A C 1
ATOM 1629 O O . PHE A 1 199 ? -3.327 -10.533 -3.943 1.00 62.28 199 PHE A O 1
ATOM 1636 N N . THR A 1 200 ? -1.578 -9.250 -3.371 1.00 61.59 200 THR A N 1
ATOM 1637 C CA . THR A 1 200 ? -0.604 -9.967 -4.205 1.00 61.59 200 THR A CA 1
ATOM 1638 C C . THR A 1 200 ? -0.420 -11.413 -3.739 1.00 61.59 200 THR A C 1
ATOM 1640 O O . THR A 1 200 ? -0.292 -12.310 -4.563 1.00 61.59 200 THR A O 1
ATOM 1643 N N . ASP A 1 201 ? -0.435 -11.653 -2.430 1.00 65.06 201 ASP A N 1
ATOM 1644 C CA . ASP A 1 201 ? -0.207 -12.972 -1.845 1.00 65.06 201 ASP A CA 1
ATOM 1645 C C . ASP A 1 201 ? -1.453 -13.863 -1.931 1.00 65.06 201 ASP A C 1
ATOM 1647 O O . ASP A 1 201 ? -1.357 -15.012 -2.343 1.00 65.06 201 ASP A O 1
ATOM 1651 N N . GLU A 1 202 ? -2.645 -13.338 -1.635 1.00 68.94 202 GLU A N 1
ATOM 1652 C CA . GLU A 1 202 ? -3.871 -14.144 -1.681 1.00 68.94 202 GLU A CA 1
ATOM 1653 C C . GLU A 1 202 ? -4.383 -14.333 -3.116 1.00 68.94 202 GLU A C 1
ATOM 1655 O O . GLU A 1 202 ? -4.760 -15.445 -3.468 1.00 68.94 202 GLU A O 1
ATOM 1660 N N . LEU A 1 203 ? -4.392 -13.300 -3.973 1.00 66.25 203 LEU A N 1
ATOM 1661 C CA . LEU A 1 203 ? -4.893 -13.433 -5.354 1.00 66.25 203 LEU A CA 1
ATOM 1662 C C . LEU A 1 203 ? -3.807 -13.798 -6.368 1.00 66.25 203 LEU A C 1
ATOM 1664 O O . LEU A 1 203 ? -4.094 -14.518 -7.322 1.00 66.25 203 LEU A O 1
ATOM 1668 N N . GLY A 1 204 ? -2.583 -13.296 -6.191 1.00 65.31 204 GLY A N 1
ATOM 1669 C CA . GLY A 1 204 ? -1.495 -13.487 -7.153 1.00 65.31 204 GLY A CA 1
ATOM 1670 C C . GLY A 1 204 ? -0.763 -14.823 -7.013 1.00 65.31 204 GLY A C 1
ATOM 1671 O O . GLY A 1 204 ? -0.319 -15.367 -8.023 1.00 65.31 204 GLY A O 1
ATOM 1672 N N . ASN A 1 205 ? -0.659 -15.375 -5.797 1.00 68.44 205 ASN A N 1
ATOM 1673 C CA . ASN A 1 205 ? 0.027 -16.654 -5.563 1.00 68.44 205 ASN A CA 1
ATOM 1674 C C . ASN A 1 205 ? -0.916 -17.868 -5.530 1.00 68.44 205 ASN A C 1
ATOM 1676 O O . ASN A 1 205 ? -0.441 -19.005 -5.595 1.00 68.44 205 ASN A O 1
ATOM 1680 N N . PHE A 1 206 ? -2.235 -17.667 -5.441 1.00 75.38 206 PHE A N 1
ATOM 1681 C CA . PHE A 1 206 ? -3.189 -18.773 -5.460 1.00 75.38 206 PHE A CA 1
ATOM 1682 C C . PHE A 1 206 ? -3.377 -19.324 -6.879 1.00 75.38 206 PHE A C 1
ATOM 1684 O O . PHE A 1 206 ? -3.730 -18.601 -7.810 1.00 75.38 206 PHE A O 1
ATOM 1691 N N . ASN A 1 207 ? -3.176 -20.635 -7.032 1.00 77.25 207 ASN A N 1
ATOM 1692 C CA . ASN A 1 207 ? -3.399 -21.347 -8.285 1.00 77.25 207 ASN A CA 1
ATOM 1693 C C . ASN A 1 207 ? -4.578 -22.328 -8.129 1.00 77.25 207 ASN A C 1
ATOM 1695 O O . ASN A 1 207 ? -4.383 -23.398 -7.549 1.00 77.25 207 ASN A O 1
ATOM 1699 N N . PRO A 1 208 ? -5.772 -22.027 -8.679 1.00 73.56 208 PRO A N 1
ATOM 1700 C CA . PRO A 1 208 ? -6.960 -22.883 -8.573 1.00 73.56 208 PRO A CA 1
ATOM 1701 C C . PRO A 1 208 ? -6.865 -24.192 -9.376 1.00 73.56 208 PRO A C 1
ATOM 1703 O O . PRO A 1 208 ? -7.771 -25.025 -9.298 1.00 73.56 208 PRO A O 1
ATOM 1706 N N . LEU A 1 209 ? -5.802 -24.369 -10.168 1.00 74.44 209 LEU A N 1
ATOM 1707 C CA . LEU A 1 209 ? -5.504 -25.593 -10.916 1.00 74.44 209 LEU A CA 1
ATOM 1708 C C . LEU A 1 209 ? -4.479 -26.484 -10.195 1.00 74.44 209 LEU A C 1
ATOM 1710 O O . LEU A 1 209 ? -4.165 -27.573 -10.679 1.00 74.44 209 LEU A O 1
ATOM 1714 N N . ALA A 1 210 ? -3.931 -26.043 -9.058 1.00 78.25 210 ALA A N 1
ATOM 1715 C CA . ALA A 1 210 ? -2.992 -26.846 -8.289 1.00 78.25 210 ALA A CA 1
ATOM 1716 C C . ALA A 1 210 ? -3.686 -28.079 -7.685 1.00 78.25 210 ALA A C 1
ATOM 1718 O O . ALA A 1 210 ? -4.797 -28.012 -7.163 1.00 78.25 210 ALA A O 1
ATOM 1719 N N . SER A 1 211 ? -3.013 -29.228 -7.717 1.00 71.81 211 SER A N 1
ATOM 1720 C CA . SER A 1 211 ? -3.573 -30.495 -7.229 1.00 71.81 211 SER A CA 1
ATOM 1721 C C . SER A 1 211 ? -3.610 -30.618 -5.698 1.00 71.81 211 SER A C 1
ATOM 1723 O O . SER A 1 211 ? -4.131 -31.602 -5.184 1.00 71.81 211 SER A O 1
ATOM 1725 N N . ASN A 1 212 ? -3.022 -29.670 -4.962 1.00 80.00 212 ASN A N 1
ATOM 1726 C CA . ASN A 1 212 ? -2.808 -29.728 -3.511 1.00 80.00 212 ASN A CA 1
ATOM 1727 C C . ASN A 1 212 ? -3.474 -28.579 -2.730 1.00 80.00 212 ASN A C 1
ATOM 1729 O O . ASN A 1 212 ? -2.985 -28.211 -1.665 1.00 80.00 212 ASN A O 1
ATOM 1733 N N . ILE A 1 213 ? -4.573 -28.020 -3.242 1.00 78.31 213 ILE A N 1
ATOM 1734 C CA . ILE A 1 213 ? -5.283 -26.902 -2.604 1.00 78.31 213 ILE A CA 1
ATOM 1735 C C . ILE A 1 213 ? -5.985 -27.369 -1.326 1.00 78.31 213 ILE A C 1
ATOM 1737 O O . ILE A 1 213 ? -6.745 -28.342 -1.331 1.00 78.31 213 ILE A O 1
ATOM 1741 N N . THR A 1 214 ? -5.773 -26.648 -0.229 1.00 83.81 214 THR A N 1
ATOM 1742 C CA . THR A 1 214 ? -6.526 -26.861 1.011 1.00 83.81 214 THR A CA 1
ATOM 1743 C C . THR A 1 214 ? -7.883 -26.151 0.973 1.00 83.81 214 THR A C 1
ATOM 1745 O O . THR A 1 214 ? -8.057 -25.111 0.336 1.00 83.81 214 THR A O 1
ATOM 1748 N N . ASN A 1 215 ? -8.863 -26.672 1.719 1.00 80.56 215 ASN A N 1
ATOM 1749 C CA . ASN A 1 215 ? -10.187 -26.041 1.831 1.00 80.56 215 ASN A CA 1
ATOM 1750 C C . ASN A 1 215 ? -10.118 -24.605 2.379 1.00 80.56 215 ASN A C 1
ATOM 1752 O O . ASN A 1 215 ? -10.944 -23.766 2.020 1.00 80.56 215 ASN A O 1
ATOM 1756 N N . ASP A 1 216 ? -9.145 -24.322 3.247 1.00 79.56 216 ASP A N 1
ATOM 1757 C CA . ASP A 1 216 ? -8.951 -22.987 3.810 1.00 79.56 216 ASP A CA 1
ATOM 1758 C C . ASP A 1 216 ? -8.387 -22.014 2.769 1.00 79.56 216 ASP A C 1
ATOM 1760 O O . ASP A 1 216 ? -8.859 -20.882 2.694 1.00 79.56 216 ASP A O 1
ATOM 1764 N N . GLU A 1 217 ? -7.444 -22.445 1.925 1.00 77.88 217 GLU A N 1
ATOM 1765 C CA . GLU A 1 217 ? -6.933 -21.634 0.811 1.00 77.88 217 GLU A CA 1
ATOM 1766 C C . GLU A 1 217 ? -8.034 -21.311 -0.204 1.00 77.88 217 GLU A C 1
ATOM 1768 O O . GLU A 1 217 ? -8.198 -20.145 -0.558 1.00 77.88 217 GLU A O 1
ATOM 1773 N N . SER A 1 218 ? -8.854 -22.300 -0.589 1.00 78.81 218 SER A N 1
ATOM 1774 C CA . SER A 1 218 ? -10.003 -22.077 -1.486 1.00 78.81 218 SER A CA 1
ATOM 1775 C C . SER A 1 218 ? -10.964 -21.033 -0.919 1.00 78.81 218 SER A C 1
ATOM 1777 O O . SER A 1 218 ? -11.336 -20.080 -1.599 1.00 78.81 218 SER A O 1
ATOM 1779 N N . ARG A 1 219 ? -11.321 -21.156 0.367 1.00 81.50 219 ARG A N 1
ATOM 1780 C CA . ARG A 1 219 ? -12.220 -20.206 1.038 1.00 81.50 219 ARG A CA 1
ATOM 1781 C C . ARG A 1 219 ? -11.628 -18.809 1.153 1.00 81.50 219 ARG A C 1
ATOM 1783 O O . ARG A 1 219 ? -12.364 -17.832 1.023 1.00 81.50 219 ARG A O 1
ATOM 1790 N N . ARG A 1 220 ? -10.334 -18.684 1.458 1.00 78.19 220 ARG A N 1
ATOM 1791 C CA . ARG A 1 220 ? -9.670 -17.372 1.522 1.00 78.19 220 ARG A CA 1
ATOM 1792 C C . ARG A 1 220 ? -9.707 -16.688 0.163 1.00 78.19 220 ARG A C 1
ATOM 1794 O O . ARG A 1 220 ? -10.105 -15.527 0.093 1.00 78.19 220 ARG A O 1
ATOM 1801 N N . TRP A 1 221 ? -9.393 -17.430 -0.893 1.00 78.56 221 TRP A N 1
ATOM 1802 C CA . TRP A 1 221 ? -9.397 -16.914 -2.253 1.00 78.56 221 TRP A CA 1
ATOM 1803 C C . TRP A 1 221 ? -10.801 -16.533 -2.750 1.00 78.56 221 TRP A C 1
ATOM 1805 O O . TRP A 1 221 ? -10.980 -15.451 -3.311 1.00 78.56 221 TRP A O 1
ATOM 1815 N N . GLU A 1 222 ? -11.824 -17.347 -2.475 1.00 79.56 222 GLU A N 1
ATOM 1816 C CA . GLU A 1 222 ? -13.227 -17.023 -2.790 1.00 79.56 222 GLU A CA 1
ATOM 1817 C C . GLU A 1 222 ? -13.701 -15.753 -2.068 1.00 79.56 222 GLU A C 1
ATOM 1819 O O . GLU A 1 222 ? -14.302 -14.866 -2.680 1.00 79.56 222 GLU A O 1
ATOM 1824 N N . ASN A 1 223 ? -13.401 -15.630 -0.770 1.00 81.94 223 ASN A N 1
ATOM 1825 C CA . ASN A 1 223 ? -13.753 -14.444 0.013 1.00 81.94 223 ASN A CA 1
ATOM 1826 C C . ASN A 1 223 ? -13.038 -13.190 -0.505 1.00 81.94 223 ASN A C 1
ATOM 1828 O O . ASN A 1 223 ? -13.652 -12.125 -0.567 1.00 81.94 223 ASN A O 1
ATOM 1832 N N . ALA A 1 224 ? -11.764 -13.315 -0.889 1.00 78.06 224 ALA A N 1
ATOM 1833 C CA . ALA A 1 224 ? -11.003 -12.230 -1.496 1.00 78.06 224 ALA A CA 1
ATOM 1834 C C . ALA A 1 224 ? -11.635 -11.813 -2.831 1.00 78.06 224 ALA A C 1
ATOM 1836 O O . ALA A 1 224 ? -11.996 -10.650 -2.994 1.00 78.06 224 ALA A O 1
ATOM 1837 N N . THR A 1 225 ? -11.868 -12.761 -3.742 1.00 77.69 225 THR A N 1
ATOM 1838 C CA . THR A 1 225 ? -12.491 -12.513 -5.055 1.00 77.69 225 THR A CA 1
ATOM 1839 C C . THR A 1 225 ? -13.850 -11.823 -4.911 1.00 77.69 225 THR A C 1
ATOM 1841 O O . THR A 1 225 ? -14.086 -10.786 -5.529 1.00 77.69 225 THR A O 1
ATOM 1844 N N . THR A 1 226 ? -14.702 -12.316 -4.005 1.00 80.94 226 THR A N 1
ATOM 1845 C CA . THR A 1 226 ? -16.008 -11.706 -3.698 1.00 80.94 226 THR A CA 1
ATOM 1846 C C . THR A 1 226 ? -15.859 -10.272 -3.188 1.00 80.94 226 THR A C 1
ATOM 1848 O O . THR A 1 226 ? -16.590 -9.375 -3.608 1.00 80.94 226 THR A O 1
ATOM 1851 N N . PHE A 1 227 ? -14.909 -10.034 -2.282 1.00 81.25 227 PHE A N 1
ATOM 1852 C CA . PHE A 1 227 ? -14.648 -8.704 -1.741 1.00 81.25 227 PHE A CA 1
ATOM 1853 C C . PHE A 1 227 ? -14.229 -7.715 -2.840 1.00 81.25 227 PHE A C 1
ATOM 1855 O O . PHE A 1 227 ? -14.734 -6.594 -2.864 1.00 81.25 227 PHE A O 1
ATOM 1862 N N . PHE A 1 228 ? -13.371 -8.116 -3.784 1.00 76.12 228 PHE A N 1
ATOM 1863 C CA . PHE A 1 228 ? -12.949 -7.240 -4.887 1.00 76.12 228 PHE A CA 1
ATOM 1864 C C . PHE A 1 228 ? -14.040 -7.005 -5.929 1.00 76.12 228 PHE A C 1
ATOM 1866 O O . PHE A 1 228 ? -14.147 -5.889 -6.445 1.00 76.12 228 PHE A O 1
ATOM 1873 N N . ALA A 1 229 ? -14.884 -8.003 -6.199 1.00 78.56 229 ALA A N 1
ATOM 1874 C CA . ALA A 1 229 ? -16.075 -7.821 -7.025 1.00 78.56 229 ALA A CA 1
ATOM 1875 C C . ALA A 1 229 ? -17.010 -6.771 -6.398 1.00 78.56 229 ALA A C 1
ATOM 1877 O O . ALA A 1 229 ? -17.421 -5.814 -7.058 1.00 78.56 229 ALA A O 1
ATOM 1878 N N . GLN A 1 230 ? -17.251 -6.869 -5.086 1.00 82.25 230 GLN A N 1
ATOM 1879 C CA . GLN A 1 230 ? -18.030 -5.876 -4.343 1.00 82.25 230 GLN A CA 1
ATOM 1880 C C . GLN A 1 230 ? -17.369 -4.494 -4.359 1.00 82.25 230 GLN A C 1
ATOM 1882 O O . GLN A 1 230 ? -18.052 -3.499 -4.601 1.00 82.25 230 GLN A O 1
ATOM 1887 N N . LEU A 1 231 ? -16.052 -4.421 -4.160 1.00 77.25 231 LEU A N 1
ATOM 1888 C CA . LEU A 1 231 ? -15.297 -3.167 -4.170 1.00 77.25 231 LEU A CA 1
ATOM 1889 C C . LEU A 1 231 ? -15.372 -2.468 -5.538 1.00 77.25 231 LEU A C 1
ATOM 1891 O O . LEU A 1 231 ? -15.611 -1.263 -5.591 1.00 77.25 231 LEU A O 1
ATOM 1895 N N . THR A 1 232 ? -15.248 -3.237 -6.624 1.00 79.25 232 THR A N 1
ATOM 1896 C CA . THR A 1 232 ? -15.416 -2.759 -8.008 1.00 79.25 232 THR A CA 1
ATOM 1897 C C . THR A 1 232 ? -16.836 -2.255 -8.242 1.00 79.25 232 THR A C 1
ATOM 1899 O O . THR A 1 232 ? -17.028 -1.172 -8.780 1.00 79.25 232 THR A O 1
ATOM 1902 N N . SER A 1 233 ? -17.850 -2.992 -7.779 1.00 80.25 233 SER A N 1
ATOM 1903 C CA . SER A 1 233 ? -19.251 -2.572 -7.926 1.00 80.25 233 SER A CA 1
ATOM 1904 C C . SER A 1 233 ? -19.589 -1.298 -7.139 1.00 80.25 233 SER A C 1
ATOM 1906 O O . SER A 1 233 ? -20.483 -0.545 -7.523 1.00 80.25 233 SER A O 1
ATOM 1908 N N . ALA A 1 234 ? -18.883 -1.051 -6.033 1.00 77.62 234 ALA A N 1
ATOM 1909 C CA . ALA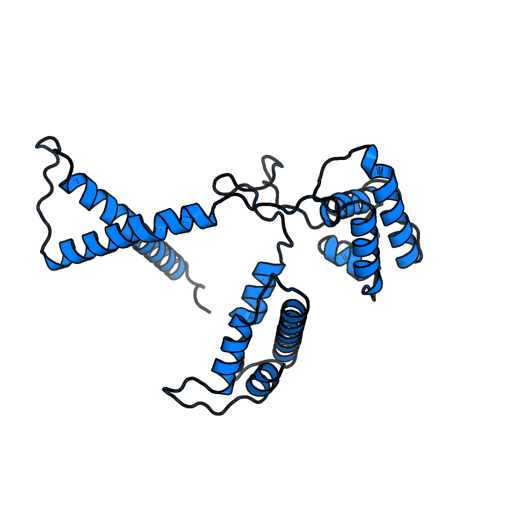 A 1 234 ? -19.149 0.058 -5.126 1.00 77.62 234 ALA A CA 1
ATOM 1910 C C . ALA A 1 234 ? -18.420 1.358 -5.508 1.00 77.62 234 ALA A C 1
ATOM 1912 O O . ALA A 1 234 ? -18.783 2.417 -4.991 1.00 77.62 234 ALA A O 1
ATOM 1913 N N . SER A 1 235 ? -17.403 1.303 -6.376 1.00 75.69 235 SER A N 1
ATOM 1914 C CA . SER A 1 235 ? -16.580 2.459 -6.746 1.00 75.69 235 SER A CA 1
ATOM 1915 C C . SER A 1 235 ? -16.644 2.750 -8.242 1.00 75.69 235 SER A C 1
ATOM 1917 O O . SER A 1 235 ? -16.305 1.912 -9.065 1.00 75.69 235 SER A O 1
ATOM 1919 N N . ALA A 1 236 ? -16.990 3.986 -8.607 1.00 71.56 236 ALA A N 1
ATOM 1920 C CA . ALA A 1 236 ? -16.911 4.445 -9.998 1.00 71.56 236 ALA A CA 1
ATOM 1921 C C . ALA A 1 236 ? -15.468 4.728 -10.465 1.00 71.56 236 ALA A C 1
ATOM 1923 O O . ALA A 1 236 ? -15.223 4.867 -11.660 1.00 71.56 236 ALA A O 1
ATOM 1924 N N . ASN A 1 237 ? -14.522 4.839 -9.527 1.00 63.56 237 ASN A N 1
ATOM 1925 C CA . ASN A 1 237 ? -13.146 5.275 -9.787 1.00 63.56 237 ASN A CA 1
ATOM 1926 C C . ASN A 1 237 ? -12.113 4.162 -9.581 1.00 63.56 237 ASN A C 1
ATOM 1928 O O . ASN A 1 237 ? -10.920 4.392 -9.768 1.00 63.56 237 ASN A O 1
ATOM 1932 N N . THR A 1 238 ? -12.536 2.983 -9.125 1.00 63.69 238 THR A N 1
ATOM 1933 C CA . THR A 1 238 ? -11.629 1.888 -8.778 1.00 63.69 238 THR A CA 1
ATOM 1934 C C . THR A 1 238 ? -12.144 0.614 -9.415 1.00 63.69 238 THR A C 1
ATOM 1936 O O . THR A 1 238 ? -13.195 0.111 -9.033 1.00 63.69 238 THR A O 1
ATOM 1939 N N . ASP A 1 239 ? -11.398 0.117 -10.394 1.00 72.62 239 ASP A N 1
ATOM 1940 C CA . ASP A 1 239 ? -11.773 -1.051 -11.175 1.00 72.62 239 ASP A CA 1
ATOM 1941 C C . ASP A 1 239 ? -10.807 -2.207 -10.894 1.00 72.62 239 ASP A C 1
ATOM 1943 O O . ASP A 1 239 ? -9.619 -2.127 -11.216 1.00 72.62 239 ASP A O 1
ATOM 1947 N N . PHE A 1 240 ? -11.314 -3.278 -10.279 1.00 73.19 240 PHE A N 1
ATOM 1948 C CA . PHE A 1 240 ? -10.566 -4.519 -10.065 1.00 73.19 240 PHE A CA 1
ATOM 1949 C C . PHE A 1 240 ? -11.001 -5.631 -11.036 1.00 73.19 240 PHE A C 1
ATOM 1951 O O . PHE A 1 240 ? -10.577 -6.776 -10.876 1.00 73.19 240 PHE A O 1
ATOM 1958 N N . SER A 1 241 ? -11.793 -5.319 -12.072 1.00 73.38 241 SER A N 1
ATOM 1959 C CA . SER A 1 241 ? -12.304 -6.285 -13.061 1.00 73.38 241 SER A CA 1
ATOM 1960 C C . SER A 1 241 ? -11.208 -6.996 -13.858 1.00 73.38 241 SER A C 1
ATOM 1962 O O . SER A 1 241 ? -11.406 -8.128 -14.300 1.00 73.38 241 SER A O 1
ATOM 1964 N N . LEU A 1 242 ? -10.013 -6.403 -13.969 1.00 70.06 242 LEU A N 1
ATOM 1965 C CA . LEU A 1 242 ? -8.835 -7.057 -14.550 1.00 70.06 242 LEU A CA 1
ATOM 1966 C C . LEU A 1 242 ? -8.525 -8.405 -13.869 1.00 70.06 242 LEU A C 1
ATOM 1968 O O . LEU A 1 242 ? -8.036 -9.321 -14.520 1.00 70.06 242 LEU A O 1
ATOM 1972 N N . TRP A 1 243 ? -8.870 -8.568 -12.589 1.00 67.38 243 TRP A N 1
ATOM 1973 C CA . TRP A 1 243 ? -8.681 -9.822 -11.850 1.00 67.38 243 TRP A CA 1
ATOM 1974 C C . TRP A 1 243 ? -9.807 -10.835 -12.072 1.00 67.38 243 TRP A C 1
ATOM 1976 O O . TRP A 1 243 ? -9.587 -12.043 -11.957 1.00 67.38 243 TRP A O 1
ATOM 1986 N N . ALA A 1 244 ? -10.986 -10.384 -12.502 1.00 67.12 244 ALA A N 1
ATOM 1987 C CA . ALA A 1 244 ? -12.000 -11.292 -13.020 1.00 67.12 244 ALA A CA 1
ATOM 1988 C C . ALA A 1 244 ? -11.462 -12.026 -14.261 1.00 67.12 244 ALA A C 1
ATOM 1990 O O . ALA A 1 244 ? -11.678 -13.227 -14.409 1.00 67.12 244 ALA A O 1
ATOM 1991 N N . LEU A 1 245 ? -10.668 -11.353 -15.110 1.00 71.25 245 LEU A N 1
ATOM 1992 C CA . LEU A 1 245 ? -10.052 -11.979 -16.289 1.00 71.25 245 LEU A CA 1
ATOM 1993 C C . LEU A 1 245 ? -9.104 -13.128 -15.924 1.00 71.25 245 LEU A C 1
ATOM 1995 O O . LEU A 1 245 ? -9.086 -14.127 -16.640 1.00 71.25 245 LEU A O 1
ATOM 1999 N N . THR A 1 246 ? -8.381 -13.050 -14.802 1.00 73.12 246 THR A N 1
ATOM 2000 C CA . THR A 1 246 ? -7.583 -14.188 -14.316 1.00 73.12 246 THR A CA 1
ATOM 2001 C C . THR A 1 246 ? -8.454 -15.367 -13.879 1.00 73.12 246 THR A C 1
ATOM 2003 O O . THR A 1 246 ? -8.133 -16.506 -14.210 1.00 73.12 246 THR A O 1
ATOM 2006 N N . ALA A 1 247 ? -9.596 -15.130 -13.223 1.00 74.25 247 ALA A N 1
ATOM 2007 C CA . ALA A 1 247 ? -10.545 -16.199 -12.895 1.00 74.25 247 ALA A CA 1
ATOM 2008 C C . ALA A 1 247 ? -11.144 -16.837 -14.164 1.00 74.25 247 ALA A C 1
ATOM 2010 O O . ALA A 1 247 ? -11.189 -18.064 -14.272 1.00 74.25 247 ALA A O 1
ATOM 2011 N N . PHE A 1 248 ? -11.505 -16.029 -15.170 1.00 75.75 248 PHE A N 1
ATOM 2012 C CA . PHE A 1 248 ? -11.935 -16.521 -16.484 1.00 75.75 248 PHE A CA 1
ATOM 2013 C C . PHE A 1 248 ? -10.838 -17.327 -17.188 1.00 75.75 248 PHE A C 1
ATOM 2015 O O . PHE A 1 248 ? -11.127 -18.366 -17.779 1.00 75.75 248 PHE A O 1
ATOM 2022 N N . GLN A 1 249 ? -9.579 -16.895 -17.100 1.00 76.69 249 GLN A N 1
ATOM 2023 C CA . GLN A 1 249 ? -8.447 -17.630 -17.661 1.00 76.69 249 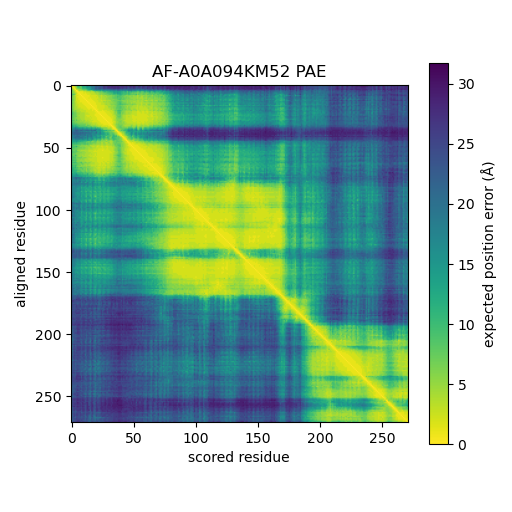GLN A CA 1
ATOM 2024 C C . GLN A 1 249 ? -8.258 -18.993 -16.986 1.00 76.69 249 GLN A C 1
ATOM 2026 O O . GLN A 1 249 ? -7.957 -19.958 -17.678 1.00 76.69 249 GLN A O 1
ATOM 2031 N N . TYR A 1 250 ? -8.456 -19.103 -15.672 1.00 76.75 250 TYR A N 1
ATOM 2032 C CA . TYR A 1 250 ? -8.385 -20.391 -14.978 1.00 76.75 250 TYR A CA 1
ATOM 2033 C C . TYR A 1 250 ? -9.593 -21.293 -15.250 1.00 76.75 250 TYR A C 1
ATOM 2035 O O . TYR A 1 250 ? -9.450 -22.513 -15.298 1.00 76.75 250 TYR A O 1
ATOM 2043 N N . ALA A 1 251 ? -10.785 -20.715 -15.407 1.00 78.62 251 ALA A N 1
ATOM 2044 C CA . ALA A 1 251 ? -12.012 -21.468 -15.647 1.00 78.62 251 ALA A CA 1
ATOM 2045 C C . ALA A 1 251 ? -12.132 -21.954 -17.097 1.00 78.62 251 ALA A C 1
ATOM 2047 O O . ALA A 1 251 ? -12.641 -23.044 -17.341 1.00 78.62 251 ALA A O 1
ATOM 2048 N N . PHE A 1 252 ? -11.687 -21.148 -18.060 1.00 80.38 252 PHE A N 1
ATOM 2049 C CA . PHE A 1 252 ? -11.927 -21.384 -19.486 1.00 80.38 252 PHE A CA 1
ATOM 2050 C C . PHE A 1 252 ? -10.643 -21.480 -20.318 1.00 80.38 252 PHE A C 1
ATOM 2052 O O . PHE A 1 252 ? -10.715 -21.752 -21.513 1.00 80.38 252 PHE A O 1
ATOM 2059 N N . GLY A 1 253 ? -9.473 -21.280 -19.710 1.00 71.31 253 GLY A N 1
ATOM 2060 C CA . GLY A 1 253 ? -8.171 -21.359 -20.366 1.00 71.31 253 GLY A CA 1
ATOM 2061 C C . GLY A 1 253 ? -7.199 -22.334 -19.684 1.00 71.31 253 GLY A C 1
ATOM 2062 O O . GLY A 1 253 ? -7.562 -23.004 -18.716 1.00 71.31 253 GLY A O 1
ATOM 2063 N N . PRO A 1 254 ? -5.951 -22.419 -20.187 1.00 61.66 254 PRO A N 1
ATOM 2064 C CA . PRO A 1 254 ? -5.438 -21.763 -21.393 1.00 61.66 254 PRO A CA 1
ATOM 2065 C C . PRO A 1 254 ? -5.895 -22.458 -22.690 1.00 61.66 254 PRO A C 1
ATOM 2067 O O . PRO A 1 254 ? -5.934 -23.681 -22.784 1.00 61.66 254 PRO A O 1
ATOM 2070 N N . TRP A 1 255 ? -6.203 -21.664 -23.721 1.00 64.56 255 TRP A N 1
ATOM 2071 C CA . TRP A 1 255 ? -6.752 -22.131 -25.009 1.00 64.56 255 TRP A CA 1
ATOM 2072 C C . TRP A 1 255 ? -5.784 -22.985 -25.844 1.00 64.56 255 TRP A C 1
ATOM 2074 O O . TRP A 1 255 ? -6.209 -23.674 -26.768 1.00 64.56 255 TRP A O 1
ATOM 2084 N N . GLU A 1 256 ? -4.491 -22.944 -25.517 1.00 69.06 256 GLU A N 1
ATOM 2085 C CA . GLU A 1 256 ? -3.436 -23.713 -26.187 1.00 69.06 256 GLU A CA 1
ATOM 2086 C C . GLU A 1 256 ? -3.321 -25.149 -25.650 1.00 69.06 256 GLU A C 1
ATOM 2088 O O . GLU A 1 256 ? -2.958 -26.063 -26.388 1.00 69.06 256 GLU A O 1
ATOM 2093 N N . THR A 1 257 ? -3.675 -25.369 -24.378 1.00 66.31 257 THR A N 1
ATOM 2094 C CA . THR A 1 257 ? -3.695 -26.686 -23.727 1.00 66.31 257 THR A CA 1
ATOM 2095 C C . THR A 1 257 ? -4.941 -26.784 -22.845 1.00 66.31 257 THR A C 1
ATOM 2097 O O . THR A 1 257 ? -4.874 -26.433 -21.665 1.00 66.31 257 THR A O 1
ATOM 2100 N N . PRO A 1 258 ? -6.088 -27.223 -23.392 1.00 61.09 258 PRO A N 1
ATOM 2101 C CA . PRO A 1 258 ? -7.346 -27.216 -22.660 1.00 61.09 258 PRO A CA 1
ATOM 2102 C C . PRO A 1 258 ? -7.266 -28.133 -21.435 1.00 61.09 258 PRO A C 1
ATOM 2104 O O . PRO A 1 258 ? -7.232 -29.360 -21.546 1.00 61.09 258 PRO A O 1
ATOM 2107 N N . THR A 1 259 ? -7.235 -27.525 -20.254 1.00 64.81 259 THR A N 1
ATOM 2108 C CA . THR A 1 259 ? -7.377 -28.202 -18.964 1.00 64.81 259 THR A CA 1
ATOM 2109 C C . THR A 1 259 ? -8.848 -28.249 -18.568 1.00 64.81 259 THR A C 1
ATOM 2111 O O . THR A 1 259 ? -9.600 -27.317 -18.841 1.00 64.81 259 THR A O 1
ATOM 2114 N N . SER A 1 260 ? -9.283 -29.341 -17.929 1.00 70.00 260 SER A N 1
ATOM 2115 C CA . SER A 1 260 ? -10.646 -29.400 -17.388 1.00 70.00 260 SER A CA 1
ATOM 2116 C C . SER A 1 260 ? -10.812 -28.320 -16.310 1.00 70.00 260 SER A C 1
ATOM 2118 O O . SER A 1 260 ? -9.958 -28.252 -15.422 1.00 70.00 260 SER A O 1
ATOM 2120 N N . PRO A 1 261 ? -11.876 -27.499 -16.363 1.00 69.50 261 PRO A N 1
ATOM 2121 C CA . PRO A 1 261 ? -12.092 -26.443 -15.383 1.00 69.50 261 PRO A CA 1
ATOM 2122 C C . PRO A 1 261 ? -12.181 -27.032 -13.976 1.00 69.50 261 PRO A C 1
ATOM 2124 O O . PRO A 1 261 ? -12.940 -27.980 -13.751 1.00 69.50 261 PRO A O 1
ATOM 2127 N N . SER A 1 262 ? -11.446 -26.473 -13.012 1.00 76.56 262 SER A N 1
ATOM 2128 C CA . SER A 1 262 ? -11.691 -26.813 -11.610 1.00 76.56 262 SER A CA 1
ATOM 2129 C C . SER A 1 262 ? -12.998 -26.156 -11.156 1.00 76.56 262 SER A C 1
ATOM 2131 O O . SER A 1 262 ? -13.317 -25.037 -11.560 1.00 76.56 262 SER A O 1
ATOM 2133 N N . GLY A 1 263 ? -13.776 -26.841 -10.310 1.00 78.44 263 GLY A N 1
ATOM 2134 C CA . GLY A 1 263 ? -15.041 -26.291 -9.802 1.00 78.44 263 GLY A CA 1
ATOM 2135 C C . GLY A 1 263 ? -14.856 -24.943 -9.096 1.00 78.44 263 GLY A C 1
ATOM 2136 O O . GLY A 1 263 ? -15.689 -24.055 -9.242 1.00 78.44 263 GLY A O 1
ATOM 2137 N N . ILE A 1 264 ? -13.713 -24.769 -8.425 1.00 76.56 264 ILE A N 1
ATOM 2138 C CA . ILE A 1 264 ? -13.310 -23.531 -7.744 1.00 76.56 264 ILE A CA 1
ATOM 2139 C C . ILE A 1 264 ? -13.087 -22.397 -8.756 1.00 76.56 264 ILE A C 1
ATOM 2141 O O . ILE A 1 264 ? -13.582 -21.289 -8.558 1.00 76.56 264 ILE A O 1
ATOM 2145 N N . ALA A 1 265 ? -12.392 -22.669 -9.868 1.00 75.12 265 ALA A N 1
ATOM 2146 C CA . ALA A 1 265 ? -12.156 -21.670 -10.909 1.00 75.12 265 ALA A CA 1
ATOM 2147 C C . ALA A 1 265 ? -13.467 -21.207 -11.564 1.00 75.12 265 ALA A C 1
ATOM 2149 O O . ALA A 1 265 ? -13.684 -20.009 -11.734 1.00 75.12 265 ALA A O 1
ATOM 2150 N N . VAL A 1 266 ? -14.367 -22.145 -11.882 1.00 80.88 266 VAL A N 1
ATOM 2151 C CA . VAL A 1 266 ? -15.675 -21.828 -12.482 1.00 80.88 266 VAL A CA 1
ATOM 2152 C C . VAL A 1 266 ? -16.544 -21.022 -11.520 1.00 80.88 266 VAL A C 1
ATOM 2154 O O . VAL A 1 266 ? -17.157 -20.040 -11.931 1.00 80.88 266 VAL A O 1
ATOM 2157 N N . GLN A 1 267 ? -16.581 -21.407 -10.242 1.00 79.06 267 GLN A N 1
ATOM 2158 C CA . GLN A 1 267 ? -17.350 -20.699 -9.221 1.00 79.06 267 GLN A CA 1
ATOM 2159 C C . GLN A 1 267 ? -16.885 -19.248 -9.074 1.00 79.06 267 GLN A C 1
ATOM 2161 O O . GLN A 1 267 ? -17.720 -18.351 -9.026 1.00 79.06 267 GLN A O 1
ATOM 2166 N N . ALA A 1 268 ? -15.575 -19.004 -9.069 1.00 71.81 268 ALA A N 1
ATOM 2167 C CA . ALA A 1 268 ? -15.037 -17.653 -8.976 1.00 71.81 268 ALA A CA 1
ATOM 2168 C C . ALA A 1 268 ? -15.246 -16.811 -10.237 1.00 71.81 268 ALA A C 1
ATOM 2170 O O . ALA A 1 268 ? -15.466 -15.613 -10.123 1.00 71.81 268 ALA A O 1
ATOM 2171 N N . ALA A 1 269 ? -15.246 -17.417 -11.427 1.00 75.69 269 ALA A N 1
ATOM 2172 C CA . ALA A 1 269 ? -15.611 -16.716 -12.661 1.00 75.69 269 ALA A CA 1
ATOM 2173 C C . ALA A 1 269 ? -17.089 -16.268 -12.693 1.00 75.69 269 ALA A C 1
ATOM 2175 O O . ALA A 1 269 ? -17.470 -15.471 -13.547 1.00 75.69 269 ALA A O 1
ATOM 2176 N N . CYS A 1 270 ? -17.927 -16.793 -11.791 1.00 77.19 270 CYS A N 1
ATOM 2177 C CA . CYS A 1 270 ? -19.339 -16.430 -11.667 1.00 77.19 270 CYS A CA 1
ATOM 2178 C C . CYS A 1 270 ? -19.625 -15.390 -10.567 1.00 77.19 270 CYS A C 1
ATOM 2180 O O . CYS A 1 270 ? -20.789 -15.014 -10.410 1.00 77.19 270 CYS A O 1
ATOM 2182 N N . LEU A 1 271 ? -18.614 -14.984 -9.788 1.00 67.50 271 LEU A N 1
ATOM 2183 C CA . LEU A 1 271 ? -18.711 -13.957 -8.740 1.00 67.50 271 LEU A CA 1
ATOM 2184 C C . LEU A 1 271 ? -18.533 -12.551 -9.324 1.00 67.50 271 LEU A C 1
ATOM 2186 O O . LEU A 1 271 ? -19.253 -11.646 -8.845 1.00 67.50 271 LEU A O 1
#

Radius of gyration: 25.92 Å; Cα contacts (8 Å, |Δi|>4): 215; chains: 1; bounding box: 64×52×66 Å

Secondary structure (DSSP, 8-state):
----SHHHHHHHHHHHHHHHHHHHHHHHHHHHHHS---GGG-PPPPPHHHHHHHHHHHHHIIIIIHHHHHHHTSPP-PPPPPPHHHHHHHHHHHHHT-S-HHHHHHHHTTT--GGG--HHHHHHHHHHHHHS--S--TTTHHHHHHHHHHHHHHHTSPPPSS--S---S-S-B-TTT-SBPEETTEETT-S-HHHHHHHIIIIIS--TT-TT--HHHHHHHHHHHHHHHHHHHH-SS---THHHHHHHHHHH--TTS-PPPPHHHHHHHT-

Foldseek 3Di:
DQDPDPVSVVVVVVVVVVVVCLLVVLLVVVVVVVDPDDPVPDDDDDPPVVNVVSVVSPCCCPPPVVVVVVVVPDADPDPDQDPLVVLVVVLVVVLVPDPDLQVVVCVQQVNDHLVQDADVQQLQSCCCVRVVDNDDDPVCPVVSVVSQVVSCVSNVHHGHHDHGPTHGDHQDADPVPRHQDDDPRYRPPSDDNCPVVVCCVLLVVDDLPDPDDDPVSLVSNLVVLVVLVVVCVVDPVDHPCVSLVVLVCQQADDPVDDDHRRPSSVVSNVD

Mean predicted aligned error: 15.09 Å

Solvent-accessible surface area (backbone atoms only — not comparable to full-atom values): 15865 Å² total; per-residue (Å²): 138,89,70,92,45,75,65,54,48,50,50,52,52,50,51,52,52,52,63,69,43,48,39,61,50,23,39,50,52,54,51,58,73,71,45,94,63,62,82,93,65,71,74,78,84,66,61,67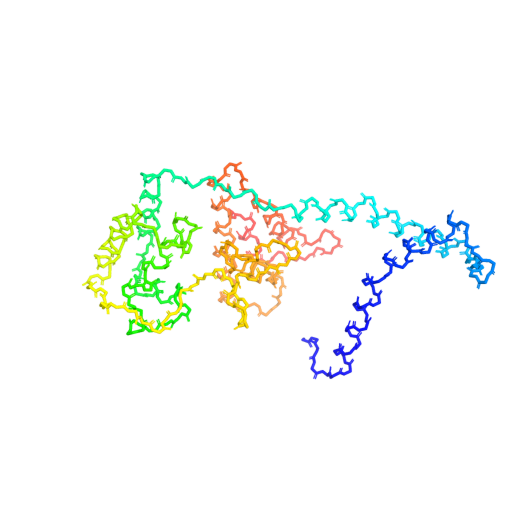,73,59,45,54,50,33,51,50,40,18,48,46,39,62,68,47,49,49,53,49,50,54,60,70,68,45,74,78,83,72,77,76,82,69,55,72,70,58,44,52,51,49,52,51,57,61,54,72,70,55,87,50,52,64,60,51,50,20,55,49,23,77,64,39,57,72,92,30,50,14,42,51,41,53,44,52,35,48,33,40,76,72,65,76,31,91,73,92,50,82,85,52,44,63,59,46,52,52,53,50,53,51,50,24,61,69,60,74,44,83,63,49,83,53,75,40,86,42,55,52,72,66,56,50,48,36,90,87,76,68,42,67,33,58,59,99,84,38,72,46,45,83,58,74,70,56,52,65,50,51,45,46,53,48,65,66,67,56,60,72,82,53,94,80,76,49,74,66,57,54,51,53,39,50,53,50,52,48,51,44,44,50,50,29,75,74,33,99,89,45,82,51,62,76,57,49,52,53,29,41,40,50,28,74,24,51,86,91,61,81,55,83,54,35,71,67,19,45,55,56,53,72,97

pLDDT: mean 77.91, std 12.63, range [40.31, 94.94]